Protein AF-A0A0C2D593-F1 (afdb_monomer)

Solvent-accessible surface area (backbone atoms only — not comparable to full-atom values): 11915 Å² total; per-residue (Å²): 135,89,79,83,80,83,81,77,79,79,78,93,73,92,74,93,78,95,79,79,94,70,73,78,70,70,57,68,89,33,54,33,77,57,99,90,43,72,44,82,37,52,49,50,39,86,97,43,64,86,48,63,53,81,62,55,67,62,91,48,49,66,58,33,52,76,46,58,67,76,55,70,86,80,57,82,50,76,91,83,47,81,79,56,84,50,52,81,42,66,73,72,55,81,95,41,45,74,66,49,63,66,61,90,57,85,91,75,83,89,79,84,83,68,57,87,82,48,65,76,73,48,66,43,68,92,73,50,60,49,54,65,51,53,50,40,54,45,34,66,74,47,70,33,67,45,79,45,66,58,84,68,78,80,93,63,96,49,67,70,60,61,56,44,59,72,51,43,52,78,80,54,67,84,82,128

Mean predicted aligned error: 11.1 Å

Organism: NCBI:txid51022

Secondary structure (DSSP, 8-state):
-----PPPPPP-------S--------GGGEEEETTEEEE---EETTEEEEE-PPPPGGGHHHHHHTT-S-STT---TTTSPPP-PPEE----GGGHHHHTT---TT-------GGGS-GGGG-GGG-THHHHHHHHHHHHHS--EE--TT---SS--HHHHHHHHHHHHHS----

InterPro domains:
  IPR012444 Protein of unknown function DUF1647 [PF07801] (30-101)
  IPR012444 Protein of unknown function DUF1647 [PF07801] (104-136)

Radius of gyration: 20.95 Å; Cα contacts (8 Å, |Δi|>4): 127; chains: 1; bounding box: 44×34×69 Å

Foldseek 3Di:
DDDDDFDDDDDDDDDDDDDDPPPPPPVVVQWADDPNDIGGQWDADVVGRVDTDPGDDSVCVVVCVVLVNRDCPLPDDPVPDDQFLAEEDEDDDPVCVVLLVVAPDDPDDDDDDDCVSDPPCCVPVVVVNCVVVVVSNSCSVGVHYRYDYSPDHDPDDCSVVVVVVSVVCVVPPDDD

Nearest PDB structures (foldseek):
  8gg9-assembly1_A  TM=2.260E-01  e=4.076E+00  Homo sapiens
  7tyy-assembly1_A  TM=2.373E-01  e=5.996E+00  Homo sapiens
  8jip-assembly1_A  TM=1.876E-01  e=6.820E+00  Homo sapiens

pLDDT: mean 77.82, std 20.3, range [24.62, 95.81]

Sequence (176 aa):
MQRIHLVRPGQIGMDMDQTSLRVDVLEIECQCTLNGEYYDFCYRLPPEEQVKGRRFDCEHTHDLERLDLLSDKNALNFEQQALPEPPFVTAMSDNHFKEGRTLKMCQLEVRRFSFDSYPTYVRNLGEYRWKPLIIAETLKEFGAAWYMNTSVRWKKDKLNEVHSELTCQKKHPRTE

Structure (mmCIF, N/CA/C/O backbone):
data_AF-A0A0C2D593-F1
#
_entry.id   AF-A0A0C2D593-F1
#
loop_
_atom_site.group_PDB
_atom_site.id
_atom_site.type_symbol
_atom_site.label_atom_id
_atom_site.label_alt_id
_atom_site.label_comp_id
_atom_site.label_asym_id
_atom_site.label_entity_id
_atom_site.label_seq_id
_atom_site.pdbx_PDB_ins_code
_atom_site.Cartn_x
_atom_site.Cartn_y
_atom_site.Cartn_z
_atom_site.occupancy
_atom_site.B_iso_or_equiv
_atom_site.auth_seq_id
_atom_site.auth_comp_id
_atom_site.auth_asym_id
_atom_site.auth_atom_id
_atom_site.pdbx_PDB_model_num
ATOM 1 N N . MET A 1 1 ? -9.597 13.794 -8.573 1.00 27.98 1 MET A N 1
ATOM 2 C CA . MET A 1 1 ? -9.266 12.389 -8.246 1.00 27.98 1 MET A CA 1
ATOM 3 C C . MET A 1 1 ? -8.265 11.929 -9.290 1.00 27.98 1 MET A C 1
ATOM 5 O O . MET A 1 1 ? -8.621 11.924 -10.458 1.00 27.98 1 MET A O 1
ATOM 9 N N . GLN A 1 2 ? -7.011 11.663 -8.921 1.00 24.62 2 GLN A N 1
ATOM 10 C CA . GLN A 1 2 ? -6.022 11.137 -9.869 1.00 24.62 2 GLN A CA 1
ATOM 11 C C . GLN A 1 2 ? -6.266 9.634 -10.038 1.00 24.62 2 GLN A C 1
ATOM 13 O O . GLN A 1 2 ? -6.124 8.875 -9.081 1.00 24.62 2 GLN A O 1
ATOM 18 N N . ARG A 1 3 ? -6.699 9.229 -11.238 1.00 25.09 3 ARG A N 1
ATOM 19 C CA . ARG A 1 3 ? -6.751 7.828 -11.669 1.00 25.09 3 ARG A CA 1
ATOM 20 C C . ARG A 1 3 ? -5.328 7.404 -12.024 1.00 25.09 3 ARG A C 1
ATOM 22 O O . ARG A 1 3 ? -4.713 8.005 -12.899 1.00 25.09 3 ARG A O 1
ATOM 29 N N . ILE A 1 4 ? -4.808 6.389 -11.342 1.00 29.16 4 ILE A N 1
ATOM 30 C CA . ILE A 1 4 ? -3.617 5.675 -11.804 1.00 29.16 4 ILE A CA 1
ATOM 31 C C . ILE A 1 4 ? -4.103 4.757 -12.925 1.00 29.16 4 ILE A C 1
ATOM 33 O O . ILE A 1 4 ? -4.866 3.827 -12.678 1.00 29.16 4 ILE A O 1
ATOM 37 N N . HIS A 1 5 ? -3.728 5.070 -14.162 1.00 27.19 5 HIS A N 1
ATOM 38 C CA . HIS A 1 5 ? -3.967 4.205 -15.309 1.00 27.19 5 HIS A CA 1
ATOM 39 C C . HIS A 1 5 ? -2.820 3.194 -15.386 1.00 27.19 5 HIS A C 1
ATOM 41 O O . HIS A 1 5 ? -1.714 3.544 -15.786 1.00 27.19 5 HIS A O 1
ATOM 47 N N . LEU A 1 6 ? -3.075 1.951 -14.975 1.00 34.53 6 LEU A N 1
ATOM 48 C CA . LEU A 1 6 ? -2.194 0.831 -15.298 1.00 34.53 6 LEU A CA 1
ATOM 49 C C . LEU A 1 6 ? -2.506 0.407 -16.739 1.00 34.53 6 LEU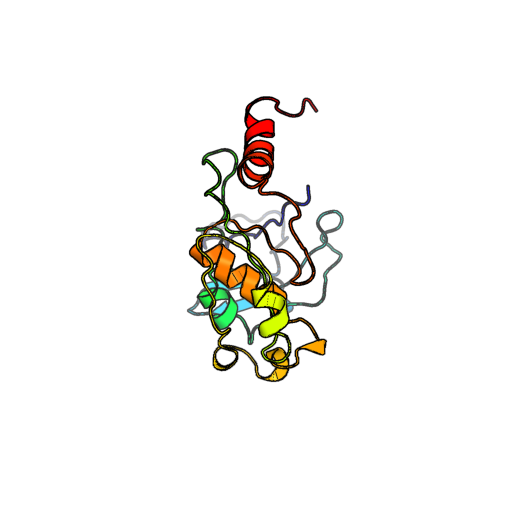 A C 1
ATOM 51 O O . LEU A 1 6 ? -3.637 0.040 -17.061 1.00 34.53 6 LEU A O 1
ATOM 55 N N . VAL A 1 7 ? -1.524 0.547 -17.626 1.00 36.97 7 VAL A N 1
ATOM 56 C CA . VAL A 1 7 ? -1.639 0.189 -19.046 1.00 36.97 7 VAL A CA 1
ATOM 57 C C . VAL A 1 7 ? -1.532 -1.334 -19.183 1.00 36.97 7 VAL A C 1
ATOM 59 O O . VAL A 1 7 ? -0.629 -1.946 -18.618 1.00 36.97 7 VAL A O 1
ATOM 62 N N . ARG A 1 8 ? -2.463 -1.955 -19.920 1.00 38.28 8 ARG A N 1
ATOM 63 C CA . ARG A 1 8 ? -2.452 -3.401 -20.218 1.00 38.28 8 ARG A CA 1
ATOM 64 C C . ARG A 1 8 ? -1.320 -3.774 -21.193 1.00 38.28 8 ARG A C 1
ATOM 66 O O . ARG A 1 8 ? -1.005 -2.963 -22.063 1.00 38.28 8 ARG A O 1
ATOM 73 N N . PRO A 1 9 ? -0.806 -5.019 -21.170 1.00 38.19 9 PRO A N 1
ATOM 74 C CA . PRO A 1 9 ? 0.011 -5.542 -22.261 1.00 38.19 9 PRO A CA 1
ATOM 75 C C . PRO A 1 9 ? -0.848 -5.725 -23.522 1.00 38.19 9 PRO A C 1
ATOM 77 O O . PRO A 1 9 ? -1.903 -6.364 -23.483 1.00 38.19 9 PRO A O 1
ATOM 80 N N . GLY A 1 10 ? -0.401 -5.160 -24.645 1.00 36.94 10 GLY A N 1
ATOM 81 C CA . GLY A 1 10 ? -1.003 -5.392 -25.956 1.00 36.94 10 GLY A CA 1
ATOM 82 C C . GLY A 1 10 ? -0.805 -6.842 -26.402 1.00 36.94 10 GLY A C 1
ATOM 83 O O . GLY A 1 10 ? 0.309 -7.362 -26.385 1.00 36.94 10 GLY A O 1
ATOM 84 N N . GLN A 1 11 ? -1.894 -7.500 -26.802 1.00 33.00 11 GLN A N 1
ATOM 85 C CA . GLN A 1 11 ? -1.847 -8.789 -27.489 1.00 33.00 11 GLN A CA 1
ATOM 86 C C . GLN A 1 11 ? -1.228 -8.599 -28.880 1.00 33.00 11 GLN A C 1
ATOM 88 O O . GLN A 1 11 ? -1.621 -7.704 -29.626 1.00 33.00 11 GLN A O 1
ATOM 93 N N . ILE A 1 12 ? -0.265 -9.452 -29.227 1.00 37.19 12 ILE A N 1
ATOM 94 C CA . ILE A 1 12 ? 0.412 -9.465 -30.526 1.00 37.19 12 ILE A CA 1
ATOM 95 C C . ILE A 1 12 ? -0.588 -9.932 -31.595 1.00 37.19 12 ILE A C 1
ATOM 97 O O . ILE A 1 12 ? -0.808 -11.129 -31.771 1.00 37.19 12 ILE A O 1
ATOM 101 N N . GLY A 1 13 ? -1.200 -8.982 -32.299 1.00 28.94 13 GLY A N 1
ATOM 102 C CA . GLY A 1 13 ? -1.848 -9.197 -33.589 1.00 28.94 13 GLY A CA 1
ATOM 103 C C . GLY A 1 13 ? -0.916 -8.700 -34.689 1.00 28.94 13 GLY A C 1
ATOM 104 O O . GLY A 1 13 ? -0.654 -7.505 -34.778 1.00 28.94 13 GLY A O 1
ATOM 105 N N . MET A 1 14 ? -0.372 -9.615 -35.491 1.00 32.62 14 MET A N 1
ATOM 106 C CA . MET A 1 14 ? 0.333 -9.261 -36.721 1.00 32.62 14 MET A CA 1
ATOM 107 C C . MET A 1 14 ? -0.708 -8.896 -37.778 1.00 32.62 14 MET A C 1
ATOM 109 O O . MET A 1 14 ? -1.376 -9.790 -38.288 1.00 32.62 14 MET A O 1
ATOM 113 N N . ASP A 1 15 ? -0.822 -7.613 -38.115 1.00 29.84 15 ASP A N 1
ATOM 114 C CA . ASP A 1 15 ? -1.447 -7.183 -39.364 1.00 29.84 15 ASP A CA 1
ATOM 115 C C . ASP A 1 15 ? -0.599 -6.074 -40.001 1.00 29.84 15 ASP A C 1
ATOM 117 O O . ASP A 1 15 ? -0.224 -5.093 -39.355 1.00 29.84 15 ASP A O 1
ATOM 121 N N . MET A 1 16 ? -0.215 -6.297 -41.258 1.00 38.72 16 MET A N 1
ATOM 122 C CA . MET A 1 16 ? 0.595 -5.386 -42.065 1.00 38.72 16 MET A CA 1
ATOM 123 C C . MET A 1 16 ? -0.316 -4.344 -42.714 1.00 38.72 16 MET A C 1
ATOM 125 O O . MET A 1 16 ? -1.016 -4.668 -43.667 1.00 38.72 16 MET A O 1
ATOM 129 N N . ASP A 1 17 ? -0.219 -3.084 -42.289 1.00 31.52 17 ASP A N 1
ATOM 130 C CA . ASP A 1 17 ? -0.466 -1.957 -43.191 1.00 31.52 17 ASP A CA 1
ATOM 131 C C . ASP A 1 17 ? 0.451 -0.766 -42.863 1.00 31.52 17 ASP A C 1
ATOM 133 O O . ASP A 1 17 ? 0.647 -0.376 -41.710 1.00 31.52 17 ASP A O 1
ATOM 137 N N . GLN A 1 18 ? 1.085 -0.237 -43.907 1.00 48.03 18 GLN A N 1
ATOM 138 C CA . GLN A 1 18 ? 2.149 0.762 -43.877 1.00 48.03 18 GLN A CA 1
ATOM 139 C C . GLN A 1 18 ? 1.560 2.160 -44.078 1.00 48.03 18 GLN A C 1
ATOM 141 O O . GLN A 1 18 ? 1.537 2.672 -45.193 1.00 48.03 18 GLN A O 1
ATOM 146 N N . THR A 1 19 ? 1.157 2.848 -43.010 1.00 36.56 19 THR A N 1
ATOM 147 C CA . THR A 1 19 ? 1.162 4.324 -42.972 1.00 36.56 19 THR A CA 1
ATOM 148 C C . THR A 1 19 ? 1.159 4.800 -41.514 1.00 36.56 19 THR A C 1
ATOM 150 O O . THR A 1 19 ? 0.321 4.364 -40.741 1.00 36.56 19 THR A O 1
ATOM 153 N N . SER A 1 20 ? 2.077 5.706 -41.142 1.00 35.34 20 SER A N 1
ATOM 154 C CA . SER A 1 20 ? 2.370 6.192 -39.769 1.00 35.34 20 SER A CA 1
ATOM 155 C C . SER A 1 20 ? 3.316 5.319 -38.919 1.00 35.34 20 SER A C 1
ATOM 157 O O . SER A 1 20 ? 2.926 4.699 -37.933 1.00 35.34 20 SER A O 1
ATOM 159 N N . LEU A 1 21 ? 4.615 5.378 -39.233 1.00 38.28 21 LEU A N 1
ATOM 160 C CA . LEU A 1 21 ? 5.720 4.983 -38.347 1.00 38.28 21 LEU A CA 1
ATOM 161 C C . LEU A 1 21 ? 5.774 5.874 -37.083 1.00 38.28 21 LEU A C 1
ATOM 163 O O . LEU A 1 21 ? 6.614 6.761 -36.955 1.00 38.28 21 LEU A O 1
ATOM 167 N N . ARG A 1 22 ? 4.886 5.618 -36.125 1.00 37.22 22 ARG A N 1
ATOM 168 C CA . ARG A 1 22 ? 5.233 5.629 -34.702 1.00 37.22 22 ARG A CA 1
ATOM 169 C C . ARG A 1 22 ? 5.147 4.180 -34.268 1.00 37.22 22 ARG A C 1
ATOM 171 O O . ARG A 1 22 ? 4.150 3.732 -33.724 1.00 37.22 22 ARG A O 1
ATOM 178 N N . VAL A 1 23 ? 6.184 3.427 -34.619 1.00 40.16 23 VAL A N 1
ATOM 179 C CA . VAL A 1 23 ? 6.489 2.214 -33.871 1.00 40.16 23 VAL A CA 1
ATOM 180 C C . VAL A 1 23 ? 6.715 2.723 -32.459 1.00 40.16 23 VAL A C 1
ATOM 182 O O . VAL A 1 23 ? 7.680 3.458 -32.240 1.00 40.16 23 VAL A O 1
ATOM 185 N N . ASP A 1 24 ? 5.777 2.444 -31.556 1.00 49.09 24 ASP A N 1
ATOM 186 C CA . ASP A 1 24 ? 6.003 2.577 -30.128 1.00 49.09 24 ASP A CA 1
ATOM 187 C C . ASP A 1 24 ? 7.275 1.787 -29.851 1.00 49.09 24 ASP A C 1
ATOM 189 O O . ASP A 1 24 ? 7.281 0.554 -29.805 1.00 49.09 24 ASP A O 1
ATOM 193 N N . VAL A 1 25 ? 8.397 2.499 -29.758 1.00 49.66 25 VAL A N 1
ATOM 194 C CA . VAL A 1 25 ? 9.569 1.977 -29.089 1.00 49.66 25 VAL A CA 1
ATOM 195 C C . VAL A 1 25 ? 9.068 1.797 -27.671 1.00 49.66 25 VAL A C 1
ATOM 197 O O . VAL A 1 25 ? 9.047 2.749 -26.898 1.00 49.66 25 VAL A O 1
ATOM 200 N N . LEU A 1 26 ? 8.569 0.593 -27.375 1.00 54.19 26 LEU A N 1
ATOM 201 C CA . LEU A 1 26 ? 8.480 0.064 -26.027 1.00 54.19 26 LEU A CA 1
ATOM 202 C C . LEU A 1 26 ? 9.756 0.532 -25.357 1.00 54.19 26 LEU A C 1
ATOM 204 O O . LEU A 1 26 ? 10.848 0.167 -25.797 1.00 54.19 26 LEU A O 1
ATOM 208 N N . GLU A 1 27 ? 9.625 1.453 -24.411 1.00 73.44 27 GLU A N 1
ATOM 209 C CA . GLU A 1 27 ? 10.773 2.020 -23.737 1.00 73.44 27 GLU A CA 1
ATOM 210 C C . GLU A 1 27 ? 11.393 0.876 -22.954 1.00 73.44 27 GLU A C 1
ATOM 212 O O . GLU A 1 27 ? 10.955 0.554 -21.854 1.00 73.44 27 GLU A O 1
ATOM 217 N N . ILE A 1 28 ? 12.368 0.205 -23.571 1.00 78.12 28 ILE A N 1
ATOM 218 C CA . ILE A 1 28 ? 13.019 -0.995 -23.035 1.00 78.12 28 ILE A CA 1
ATOM 219 C C . ILE A 1 28 ? 13.527 -0.698 -21.624 1.00 78.12 28 ILE A C 1
ATOM 221 O O . ILE A 1 28 ? 13.496 -1.558 -20.751 1.00 78.12 28 ILE A O 1
ATOM 225 N N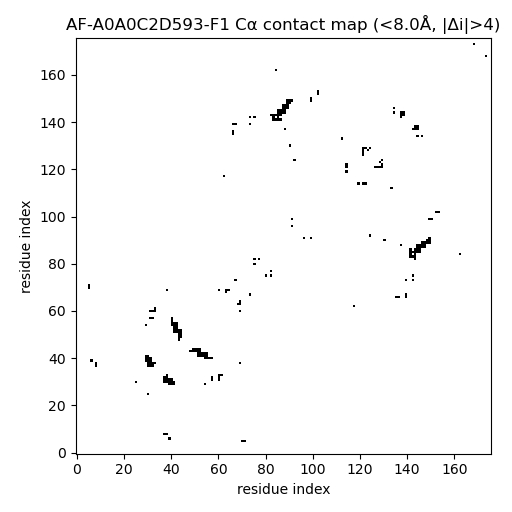 . GLU A 1 29 ? 13.931 0.553 -21.384 1.00 85.69 29 GLU A N 1
ATOM 226 C CA . GLU A 1 29 ? 14.327 1.039 -20.070 1.00 85.69 29 GLU A CA 1
ATOM 227 C C . GLU A 1 29 ? 13.243 0.870 -19.003 1.00 85.69 29 GLU A C 1
ATOM 229 O O . GLU A 1 29 ? 13.600 0.568 -17.875 1.00 85.69 29 GLU A O 1
ATOM 234 N N . CYS A 1 30 ? 11.960 1.018 -19.332 1.00 89.12 30 CYS A N 1
ATOM 235 C CA . CYS A 1 30 ? 10.821 0.949 -18.416 1.00 89.12 30 CYS A CA 1
ATOM 236 C C . CYS A 1 30 ? 10.312 -0.474 -18.166 1.00 89.12 30 CYS A C 1
ATOM 238 O O . CYS A 1 30 ? 9.532 -0.696 -17.239 1.00 89.12 30 CYS A O 1
ATOM 240 N N . GLN A 1 31 ? 10.756 -1.433 -18.975 1.00 91.06 31 GLN A N 1
ATOM 241 C CA . GLN A 1 31 ? 10.208 -2.777 -19.005 1.00 91.06 31 GLN A CA 1
ATOM 242 C C . GLN A 1 31 ? 10.873 -3.687 -17.962 1.00 91.06 31 GLN A C 1
ATOM 244 O O . GLN A 1 31 ? 12.088 -3.878 -17.953 1.00 91.06 31 GLN A O 1
ATOM 249 N N . CYS A 1 32 ? 10.056 -4.314 -17.121 1.00 92.69 32 CYS A N 1
ATOM 250 C CA . CYS A 1 32 ? 10.446 -5.447 -16.285 1.00 92.69 32 CYS A CA 1
ATOM 251 C C . CYS A 1 32 ? 9.759 -6.715 -16.793 1.00 92.69 32 CYS A C 1
ATOM 253 O O . CYS A 1 32 ? 8.633 -6.661 -17.279 1.00 92.69 32 CYS A O 1
ATOM 255 N N . THR A 1 33 ? 10.441 -7.858 -16.710 1.00 92.19 33 THR A N 1
ATOM 256 C CA . THR A 1 33 ? 9.906 -9.143 -17.185 1.00 92.19 33 THR A CA 1
ATOM 257 C C . THR A 1 33 ? 9.774 -10.113 -16.023 1.00 92.19 33 THR A C 1
ATOM 259 O O . THR A 1 33 ? 10.722 -10.274 -15.254 1.00 92.19 33 THR A O 1
ATOM 262 N N . LEU A 1 34 ? 8.634 -10.789 -15.919 1.00 93.50 34 LEU A N 1
ATOM 263 C CA . LEU A 1 34 ? 8.409 -11.870 -14.964 1.00 93.50 34 LEU A CA 1
ATOM 264 C C . LEU A 1 34 ? 7.521 -12.936 -15.613 1.00 93.50 34 LEU A C 1
ATOM 266 O O . LEU A 1 34 ? 6.494 -12.617 -16.196 1.00 93.50 34 LEU A O 1
ATOM 270 N N . ASN A 1 35 ? 7.941 -14.204 -15.552 1.00 92.00 35 ASN A N 1
ATOM 271 C CA . ASN A 1 35 ? 7.215 -15.348 -16.128 1.00 92.00 35 ASN A CA 1
ATOM 272 C C . ASN A 1 35 ? 6.859 -15.201 -17.626 1.00 92.00 35 ASN A C 1
ATOM 274 O O . ASN A 1 35 ? 5.887 -15.780 -18.100 1.00 92.00 35 ASN A O 1
ATOM 278 N N . GLY A 1 36 ? 7.661 -14.443 -18.384 1.00 89.75 36 GLY A N 1
ATOM 279 C CA . GLY A 1 36 ? 7.419 -14.161 -19.805 1.00 89.75 36 GLY A CA 1
ATOM 280 C C . GLY A 1 36 ? 6.414 -13.035 -20.070 1.00 89.75 36 GLY A C 1
ATOM 281 O O . GLY A 1 36 ? 6.197 -12.690 -21.229 1.00 89.75 36 GLY A O 1
ATOM 282 N N . GLU A 1 37 ? 5.839 -12.439 -19.025 1.00 91.06 37 GLU A N 1
ATOM 283 C CA . GLU A 1 37 ? 5.034 -11.224 -19.116 1.00 91.06 37 GLU A CA 1
ATOM 284 C C . GLU A 1 37 ? 5.898 -9.980 -18.909 1.00 91.06 37 GLU A C 1
ATOM 286 O O . GLU A 1 37 ? 6.892 -9.995 -18.177 1.00 91.06 37 GLU A O 1
ATOM 291 N N . TYR A 1 38 ? 5.492 -8.892 -19.558 1.00 91.06 38 TYR A N 1
ATOM 292 C CA . TYR A 1 38 ? 6.172 -7.609 -19.506 1.00 91.06 38 TYR A CA 1
ATOM 293 C C . TYR A 1 38 ? 5.337 -6.587 -18.740 1.00 91.06 38 TYR A C 1
ATOM 295 O O . TYR A 1 38 ? 4.148 -6.424 -19.010 1.00 91.06 38 TYR A O 1
ATOM 303 N N . TYR A 1 39 ? 5.991 -5.858 -17.843 1.00 92.06 39 TYR A N 1
ATOM 304 C CA . TYR A 1 39 ? 5.386 -4.833 -17.002 1.00 92.06 39 TYR A CA 1
ATOM 305 C C . TYR A 1 39 ? 6.105 -3.503 -17.192 1.00 92.06 39 TYR A C 1
ATOM 307 O O . TYR A 1 39 ? 7.333 -3.458 -17.264 1.00 92.06 39 TYR A O 1
ATOM 315 N N . ASP A 1 40 ? 5.337 -2.420 -17.249 1.00 91.38 40 ASP A N 1
ATOM 316 C CA . ASP A 1 40 ? 5.873 -1.064 -17.304 1.00 91.38 40 ASP A CA 1
ATOM 317 C C . ASP A 1 40 ? 6.020 -0.484 -15.894 1.00 91.38 40 ASP A C 1
ATOM 319 O O . ASP A 1 40 ? 5.043 -0.301 -15.167 1.00 91.38 40 ASP A O 1
ATOM 323 N N . PHE A 1 41 ? 7.263 -0.216 -15.502 1.00 93.75 41 PHE A N 1
ATOM 324 C CA . PHE A 1 41 ? 7.646 0.266 -14.175 1.00 93.75 41 PHE A CA 1
ATOM 325 C C . PHE A 1 41 ? 8.015 1.759 -14.156 1.00 93.75 41 PHE A C 1
ATOM 327 O O . PHE A 1 41 ? 8.537 2.267 -13.154 1.00 93.75 41 PHE A O 1
ATOM 334 N N . CYS A 1 42 ? 7.756 2.490 -15.241 1.00 92.00 42 CYS A N 1
ATOM 335 C CA . CYS A 1 42 ? 7.934 3.935 -15.296 1.00 92.00 42 CYS A CA 1
ATOM 336 C C . CYS A 1 42 ? 6.648 4.666 -14.906 1.00 92.00 42 CYS A C 1
ATOM 338 O O . CYS A 1 42 ? 5.636 4.624 -15.603 1.00 92.00 42 CYS A O 1
ATOM 340 N N . TYR A 1 43 ? 6.710 5.431 -13.815 1.00 90.69 43 TYR A N 1
ATOM 341 C CA . TYR A 1 43 ? 5.665 6.406 -13.524 1.00 90.69 43 TYR A CA 1
ATOM 342 C C . TYR A 1 43 ? 5.760 7.578 -14.505 1.00 90.69 43 TYR A C 1
ATOM 344 O O . TYR A 1 43 ? 6.805 8.227 -14.600 1.00 90.69 43 TYR A O 1
ATOM 352 N N . ARG A 1 44 ? 4.653 7.873 -15.185 1.00 91.00 44 ARG A N 1
ATOM 353 C CA . ARG A 1 44 ? 4.481 9.027 -16.073 1.00 91.00 44 ARG A CA 1
ATOM 354 C C . ARG A 1 44 ? 3.495 9.999 -15.432 1.00 91.00 44 ARG A C 1
ATOM 356 O O . ARG A 1 44 ? 2.459 9.580 -14.916 1.00 91.00 44 ARG A O 1
ATOM 363 N N . LEU A 1 45 ? 3.829 11.289 -15.410 1.00 89.12 45 LEU A N 1
ATOM 364 C CA . LEU A 1 45 ? 2.971 12.315 -14.816 1.00 89.12 45 LEU A CA 1
ATOM 365 C C . LEU A 1 45 ? 1.675 12.440 -15.646 1.00 89.12 45 LEU A C 1
ATOM 367 O O . LEU A 1 45 ? 1.770 12.778 -16.820 1.00 89.12 45 LEU A O 1
ATOM 371 N N . PRO A 1 46 ? 0.463 12.220 -15.093 1.00 90.19 46 PRO A N 1
ATOM 372 C CA . PRO A 1 46 ? -0.743 12.147 -15.926 1.00 90.19 46 PRO A CA 1
ATOM 373 C C . PRO A 1 46 ? -1.064 13.424 -16.727 1.00 90.19 46 PRO A C 1
ATOM 375 O O . PRO A 1 46 ? -1.488 13.304 -17.871 1.00 90.19 46 PRO A O 1
ATOM 378 N N . PRO A 1 47 ? -0.856 14.646 -16.189 1.00 92.50 47 PRO A N 1
ATOM 379 C CA . PRO A 1 47 ? -0.976 15.865 -16.995 1.00 92.50 47 PRO A CA 1
ATOM 380 C C . PRO A 1 47 ? 0.054 16.000 -18.129 1.00 92.50 47 PRO A C 1
ATOM 382 O O . PRO A 1 47 ? -0.211 16.702 -19.100 1.00 92.50 47 PRO A O 1
ATOM 385 N N . GLU A 1 48 ? 1.228 15.375 -18.000 1.00 92.56 48 GLU A N 1
ATOM 386 C CA . GLU A 1 48 ? 2.371 15.535 -18.904 1.00 92.56 48 GLU A CA 1
ATOM 387 C C . GLU A 1 48 ? 3.149 14.212 -19.012 1.00 92.56 48 GLU A C 1
ATOM 389 O O . GLU A 1 48 ? 4.153 14.011 -18.331 1.00 92.56 48 GLU A O 1
ATOM 394 N N . GLU A 1 49 ? 2.707 13.296 -19.881 1.00 88.31 49 GLU A N 1
ATOM 395 C CA . GLU A 1 49 ? 3.261 11.927 -19.953 1.00 88.31 49 GLU A CA 1
ATOM 396 C C . GLU A 1 49 ? 4.759 11.860 -20.296 1.00 88.31 49 GLU A C 1
ATOM 398 O O . GLU A 1 49 ? 5.423 10.866 -20.002 1.00 88.31 49 GLU A O 1
ATOM 403 N N . GLN A 1 50 ? 5.297 12.937 -20.876 1.00 87.94 50 GLN A N 1
ATOM 404 C CA . GLN A 1 50 ? 6.722 13.094 -21.179 1.00 87.94 50 GLN A CA 1
ATOM 405 C C . GLN A 1 50 ? 7.573 13.168 -19.899 1.00 87.94 50 GLN A C 1
ATOM 407 O O . GLN A 1 50 ? 8.766 12.858 -19.914 1.00 87.94 50 GLN A O 1
ATOM 412 N N . VAL A 1 51 ? 6.976 13.617 -18.787 1.00 90.94 51 VAL A N 1
ATOM 413 C CA . VAL A 1 51 ? 7.642 13.743 -17.492 1.00 90.94 51 VAL A CA 1
ATOM 414 C C . VAL A 1 51 ? 7.599 12.394 -16.790 1.00 90.94 51 VAL A C 1
ATOM 416 O O . VAL A 1 51 ? 6.581 11.978 -16.228 1.00 90.94 51 VAL A O 1
ATOM 419 N N . LYS A 1 52 ? 8.747 11.719 -16.805 1.00 89.88 52 LYS A N 1
ATOM 420 C CA . LYS A 1 52 ? 8.939 10.429 -16.149 1.00 89.88 52 LYS A CA 1
ATOM 421 C C . LYS A 1 52 ? 9.546 10.593 -14.764 1.00 89.88 52 LYS A C 1
ATOM 423 O O . LYS A 1 52 ? 10.481 11.367 -14.553 1.00 89.88 52 LYS A O 1
ATOM 428 N N . GLY A 1 53 ? 9.024 9.823 -13.818 1.00 88.75 53 GLY A N 1
ATOM 429 C CA . GLY A 1 53 ? 9.649 9.628 -12.520 1.00 88.75 53 GLY A CA 1
ATOM 430 C C . GLY A 1 53 ? 10.844 8.679 -12.598 1.00 88.75 53 GLY A C 1
ATOM 431 O O . GLY A 1 53 ? 11.156 8.095 -13.636 1.00 88.75 53 GLY A O 1
ATOM 432 N N . ARG A 1 54 ? 11.497 8.471 -11.452 1.00 90.62 54 ARG A N 1
ATOM 433 C CA . ARG A 1 54 ? 12.463 7.381 -11.317 1.00 90.62 54 ARG A CA 1
ATOM 434 C C . ARG A 1 54 ? 11.744 6.053 -11.561 1.00 90.62 54 ARG A C 1
ATOM 436 O O . ARG A 1 54 ? 10.737 5.777 -10.912 1.00 90.62 54 ARG A O 1
ATOM 443 N N . ARG A 1 55 ? 12.296 5.236 -12.455 1.00 92.00 55 ARG A N 1
ATOM 444 C CA . ARG A 1 55 ? 11.814 3.879 -12.713 1.00 92.00 55 ARG A CA 1
ATOM 445 C C . ARG A 1 55 ? 11.836 3.030 -11.441 1.00 92.00 55 ARG A C 1
ATOM 447 O O . ARG A 1 55 ? 12.802 3.094 -10.673 1.00 92.00 55 ARG A O 1
ATOM 454 N N . PHE A 1 56 ? 10.792 2.233 -11.239 1.00 92.94 56 PHE A N 1
ATOM 455 C CA . PHE A 1 56 ? 10.749 1.246 -10.167 1.00 92.94 56 PHE A CA 1
ATOM 456 C C . PHE A 1 56 ? 11.718 0.088 -10.447 1.00 92.94 56 PHE A C 1
ATOM 458 O O . PHE A 1 56 ? 11.922 -0.302 -11.595 1.00 92.94 56 PHE A O 1
ATOM 465 N N . ASP A 1 57 ? 12.349 -0.446 -9.405 1.00 93.38 57 ASP A N 1
ATOM 466 C CA . ASP A 1 57 ? 13.365 -1.484 -9.568 1.00 93.38 57 ASP A CA 1
ATOM 467 C C . ASP A 1 57 ? 12.738 -2.833 -9.965 1.00 93.38 57 ASP A C 1
ATOM 469 O O . ASP A 1 57 ? 11.793 -3.294 -9.320 1.00 93.38 57 ASP A O 1
ATOM 473 N N . CYS A 1 58 ? 13.275 -3.485 -11.005 1.00 93.81 58 CYS A N 1
ATOM 474 C CA . CYS A 1 58 ? 12.777 -4.794 -11.442 1.00 93.81 58 CYS A CA 1
ATOM 475 C C . CYS A 1 58 ? 13.064 -5.896 -10.415 1.00 93.81 58 CYS A C 1
ATOM 477 O O . CYS A 1 58 ? 12.378 -6.920 -10.434 1.00 93.81 58 CYS A O 1
ATOM 479 N N . GLU A 1 59 ? 14.032 -5.712 -9.511 1.00 94.06 59 GLU A N 1
ATOM 480 C CA . GLU A 1 59 ? 14.335 -6.700 -8.464 1.00 94.06 59 GLU A CA 1
ATOM 481 C C . GLU A 1 59 ? 13.130 -6.980 -7.549 1.00 94.06 59 GLU A C 1
ATOM 483 O O . GLU A 1 59 ? 13.024 -8.056 -6.965 1.00 94.06 59 GLU A O 1
ATOM 488 N N . HIS A 1 60 ? 12.175 -6.049 -7.474 1.00 93.75 60 HIS A N 1
ATOM 489 C CA . HIS A 1 60 ? 10.975 -6.165 -6.644 1.00 93.75 60 HIS A CA 1
ATOM 490 C C . HIS A 1 60 ? 9.747 -6.706 -7.393 1.00 93.75 60 HIS A C 1
ATOM 492 O O . HIS A 1 60 ? 8.650 -6.721 -6.837 1.00 93.75 60 HIS A O 1
ATOM 498 N N . THR A 1 61 ? 9.894 -7.183 -8.635 1.00 93.19 61 THR A N 1
ATOM 499 C CA . THR A 1 61 ? 8.751 -7.670 -9.437 1.00 93.19 61 THR A CA 1
ATOM 500 C C . THR A 1 61 ? 8.038 -8.850 -8.762 1.00 93.19 61 THR A C 1
ATOM 502 O O . THR A 1 61 ? 6.813 -8.861 -8.692 1.00 93.19 61 THR A O 1
ATOM 505 N N . HIS A 1 62 ? 8.777 -9.792 -8.165 1.00 93.31 62 HIS A N 1
ATOM 506 C CA . HIS A 1 62 ? 8.179 -10.901 -7.406 1.00 93.31 62 HIS A CA 1
ATOM 507 C C . HIS A 1 62 ? 7.426 -10.442 -6.146 1.00 93.31 62 HIS A C 1
ATOM 509 O O . HIS A 1 62 ? 6.402 -11.025 -5.792 1.00 93.31 62 HIS A O 1
ATOM 515 N N . ASP A 1 63 ? 7.902 -9.392 -5.467 1.00 93.19 63 ASP A N 1
ATOM 516 C CA . ASP A 1 63 ? 7.191 -8.820 -4.318 1.00 93.19 63 ASP A CA 1
ATOM 517 C C . ASP A 1 63 ? 5.864 -8.194 -4.751 1.00 93.19 63 ASP A C 1
ATOM 519 O O . ASP A 1 63 ? 4.844 -8.383 -4.086 1.00 93.19 63 ASP A O 1
ATOM 523 N N . LEU A 1 64 ? 5.861 -7.495 -5.890 1.00 93.62 64 LEU A N 1
ATOM 524 C CA . LEU A 1 64 ? 4.651 -6.920 -6.472 1.00 93.62 64 LEU A CA 1
ATOM 525 C C . LEU A 1 64 ? 3.664 -8.002 -6.929 1.00 93.62 64 LEU A C 1
ATOM 527 O O . LEU A 1 64 ? 2.473 -7.860 -6.671 1.00 93.62 64 LEU A O 1
ATOM 531 N N . GLU A 1 65 ? 4.132 -9.095 -7.542 1.00 93.12 65 GLU A N 1
ATOM 532 C CA . GLU A 1 65 ? 3.287 -10.248 -7.901 1.00 93.12 65 GLU A CA 1
ATOM 533 C C . GLU A 1 65 ? 2.648 -10.858 -6.650 1.00 93.12 65 GLU A C 1
ATOM 535 O O . GLU A 1 65 ? 1.433 -11.039 -6.573 1.00 93.12 65 GLU A O 1
ATOM 540 N N . ARG A 1 66 ? 3.459 -11.114 -5.616 1.00 92.94 66 ARG A N 1
ATOM 541 C CA . ARG A 1 66 ? 2.991 -11.674 -4.345 1.00 92.94 66 ARG A CA 1
ATOM 542 C C . ARG A 1 66 ? 1.978 -10.767 -3.655 1.00 92.94 66 ARG A C 1
ATOM 544 O O . ARG A 1 66 ? 1.084 -11.284 -2.986 1.00 92.94 66 ARG A O 1
ATOM 551 N N . LEU A 1 67 ? 2.103 -9.451 -3.785 1.00 92.94 67 LEU A N 1
ATOM 552 C CA . LEU A 1 67 ? 1.149 -8.474 -3.251 1.00 92.94 67 LEU A CA 1
ATOM 553 C C . LEU A 1 67 ? -0.045 -8.215 -4.181 1.00 92.94 67 LEU A C 1
ATOM 555 O O . LEU A 1 67 ? -0.927 -7.451 -3.806 1.00 92.94 67 LEU A O 1
ATOM 559 N N . ASP A 1 68 ? -0.089 -8.868 -5.344 1.00 92.12 68 ASP A N 1
ATOM 560 C CA . ASP A 1 68 ? -1.083 -8.665 -6.399 1.00 92.12 68 ASP A CA 1
ATOM 561 C C . ASP A 1 68 ? -1.184 -7.204 -6.879 1.00 92.12 68 ASP A C 1
ATOM 563 O O . ASP A 1 68 ? -2.252 -6.645 -7.102 1.00 92.12 68 ASP A O 1
ATOM 567 N N . LEU A 1 69 ? -0.022 -6.565 -7.033 1.00 91.88 69 LEU A N 1
ATOM 568 C CA . LEU A 1 69 ? 0.122 -5.182 -7.498 1.00 91.88 69 LEU A CA 1
ATOM 569 C C . LEU A 1 69 ? 0.528 -5.082 -8.975 1.00 91.88 69 LEU A C 1
ATOM 571 O O . LEU A 1 69 ? 0.677 -3.980 -9.496 1.00 91.88 69 LEU A O 1
ATOM 575 N N . LEU A 1 70 ? 0.728 -6.219 -9.647 1.00 91.12 70 LEU A N 1
ATOM 576 C CA . LEU A 1 70 ? 1.075 -6.275 -11.072 1.00 91.12 70 LEU A CA 1
ATOM 577 C C . LEU A 1 70 ? -0.148 -6.302 -11.998 1.00 91.12 70 LEU A C 1
ATOM 579 O O . LEU A 1 70 ? 0.009 -6.185 -13.211 1.00 91.12 70 LEU A O 1
ATOM 583 N N . SER A 1 71 ? -1.358 -6.471 -11.455 1.00 84.81 71 SER A N 1
ATOM 584 C CA . SER A 1 71 ? -2.586 -6.542 -12.246 1.00 84.81 71 SER A CA 1
ATOM 585 C C . SER A 1 71 ? -3.720 -5.730 -11.628 1.00 84.81 71 SER A C 1
ATOM 587 O O . SER A 1 71 ? -3.744 -5.467 -10.430 1.00 84.81 71 SER A O 1
ATOM 589 N N . ASP A 1 72 ? -4.690 -5.356 -12.457 1.00 82.25 72 ASP A N 1
ATOM 590 C CA . ASP A 1 72 ? -5.929 -4.694 -12.051 1.00 82.25 72 ASP A CA 1
ATOM 591 C C . ASP A 1 72 ? -7.048 -5.692 -11.703 1.00 82.25 72 ASP A C 1
ATOM 593 O O . ASP A 1 72 ? -8.175 -5.279 -11.439 1.00 82.25 72 ASP A O 1
ATOM 597 N N . LYS A 1 73 ? -6.762 -7.002 -11.667 1.00 80.75 73 LYS A N 1
ATOM 598 C CA . LYS A 1 73 ? -7.776 -8.052 -11.452 1.00 80.75 73 LYS A CA 1
ATOM 599 C C . LYS A 1 73 ? -8.538 -7.879 -10.140 1.00 80.75 73 LYS A C 1
ATOM 601 O O . LYS A 1 73 ? -9.742 -8.117 -10.109 1.00 80.75 73 LYS A O 1
ATOM 606 N N . ASN A 1 74 ? -7.845 -7.440 -9.091 1.00 74.38 74 ASN A N 1
ATOM 607 C CA . ASN A 1 74 ? -8.427 -7.172 -7.776 1.00 74.38 74 ASN A CA 1
ATOM 608 C C . ASN A 1 74 ? -8.678 -5.676 -7.523 1.00 74.38 74 ASN A C 1
ATOM 610 O O . ASN A 1 74 ? -8.982 -5.277 -6.398 1.00 74.38 74 ASN A O 1
ATOM 614 N N . ALA A 1 75 ? -8.577 -4.829 -8.553 1.00 79.44 75 ALA A N 1
ATOM 615 C CA . ALA A 1 75 ? -8.938 -3.427 -8.423 1.00 79.44 75 ALA A CA 1
ATOM 616 C C . ALA A 1 75 ? -10.449 -3.295 -8.176 1.00 79.44 75 ALA A C 1
ATOM 618 O O . ALA A 1 75 ? -11.277 -3.826 -8.919 1.00 79.44 75 ALA A O 1
ATOM 619 N N . LEU A 1 76 ? -10.821 -2.552 -7.133 1.00 77.25 76 LEU A N 1
ATOM 620 C CA . LEU A 1 76 ? -12.225 -2.300 -6.830 1.00 77.25 76 LEU A CA 1
ATOM 621 C C . LEU A 1 76 ? -12.842 -1.373 -7.881 1.00 77.25 76 LEU A C 1
ATOM 623 O O . LEU A 1 76 ? -12.438 -0.218 -8.032 1.00 77.25 76 LEU A O 1
ATOM 627 N N . ASN A 1 77 ? -13.880 -1.862 -8.559 1.00 74.44 77 ASN A N 1
ATOM 628 C CA . ASN A 1 77 ? -14.717 -1.033 -9.412 1.00 74.44 77 ASN A CA 1
ATOM 629 C C . ASN A 1 77 ? -15.893 -0.454 -8.611 1.00 74.44 77 ASN A C 1
ATOM 631 O O . ASN A 1 77 ? -16.910 -1.115 -8.386 1.00 74.44 77 ASN A O 1
ATOM 635 N N . PHE A 1 78 ? -15.756 0.814 -8.219 1.00 70.94 78 PHE A N 1
ATOM 636 C CA . PHE A 1 78 ? -16.755 1.549 -7.436 1.00 70.94 78 PHE A CA 1
ATOM 637 C C . PHE A 1 78 ? -18.095 1.767 -8.157 1.00 70.94 78 PHE A C 1
ATOM 639 O O . PHE A 1 78 ? -19.085 2.084 -7.498 1.00 70.94 78 PHE A O 1
ATOM 646 N N . GLU A 1 79 ? -18.146 1.606 -9.481 1.00 71.81 79 GLU A N 1
ATOM 647 C CA . GLU A 1 79 ? -19.384 1.728 -10.261 1.00 71.81 79 GLU A CA 1
ATOM 648 C C . GLU A 1 79 ? -20.199 0.428 -10.248 1.00 71.81 79 GLU A C 1
ATOM 650 O O . GLU A 1 79 ? -21.420 0.454 -10.387 1.00 71.81 79 GLU A O 1
ATOM 655 N N . GLN A 1 80 ? -19.535 -0.715 -10.060 1.00 66.81 80 GLN A N 1
ATOM 656 C CA . GLN A 1 80 ? -20.132 -2.040 -10.250 1.00 66.81 80 GLN A CA 1
ATOM 657 C C . GLN A 1 80 ? -20.341 -2.803 -8.939 1.00 66.81 80 GLN A C 1
ATOM 659 O O . GLN A 1 80 ? -21.165 -3.716 -8.892 1.00 66.81 80 GLN A O 1
ATOM 664 N N . GLN A 1 81 ? -19.612 -2.457 -7.873 1.00 68.62 81 GLN A N 1
ATOM 665 C CA . GLN A 1 81 ? -19.626 -3.212 -6.620 1.00 68.62 81 GLN A CA 1
ATOM 666 C C . GLN A 1 81 ? -19.719 -2.302 -5.392 1.00 68.62 81 GLN A C 1
ATOM 668 O O . GLN A 1 81 ? -19.270 -1.155 -5.373 1.00 68.62 81 GLN A O 1
ATOM 673 N N . ALA A 1 82 ? -20.339 -2.818 -4.328 1.00 74.50 82 ALA A N 1
ATOM 674 C CA . ALA A 1 82 ? -20.265 -2.174 -3.026 1.00 74.50 82 ALA A CA 1
ATOM 675 C C . ALA A 1 82 ? -18.859 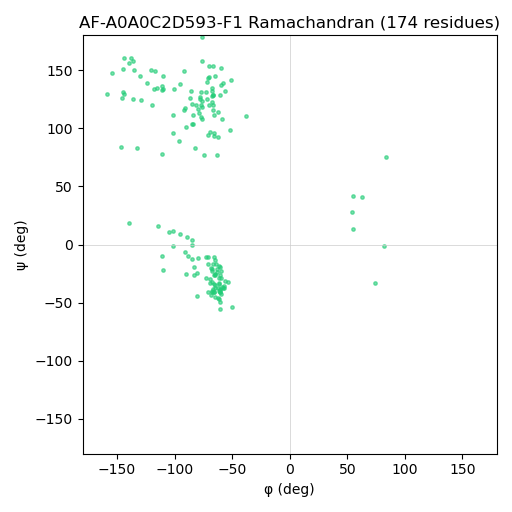-2.344 -2.443 1.00 74.50 82 ALA A C 1
ATOM 677 O O . ALA A 1 82 ? -18.271 -3.414 -2.555 1.00 74.50 82 ALA A O 1
ATOM 678 N N . LEU A 1 83 ? -18.344 -1.288 -1.809 1.00 77.19 83 LEU A N 1
ATOM 679 C CA . LEU A 1 83 ? -17.101 -1.367 -1.052 1.00 77.19 83 LEU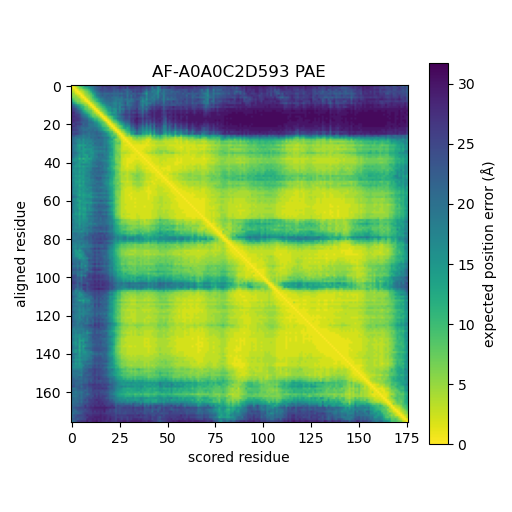 A CA 1
ATOM 680 C C . LEU A 1 83 ? -17.215 -2.462 0.019 1.00 77.19 83 LEU A C 1
ATOM 682 O O . LEU A 1 83 ? -18.217 -2.451 0.745 1.00 77.19 83 LEU A O 1
ATOM 686 N N . PRO A 1 84 ? -16.224 -3.368 0.144 1.00 85.75 84 PRO A N 1
ATOM 687 C CA . PRO A 1 84 ? -16.154 -4.246 1.302 1.00 85.75 84 PRO A CA 1
ATOM 688 C C . PRO A 1 84 ? -16.039 -3.394 2.566 1.00 85.75 84 PRO A C 1
ATOM 690 O O . PRO A 1 84 ? -15.544 -2.267 2.512 1.00 85.75 84 PRO A O 1
ATOM 693 N N . GLU A 1 85 ? -16.515 -3.911 3.696 1.00 84.81 85 GLU A N 1
ATOM 694 C CA . GLU A 1 85 ? -16.411 -3.212 4.976 1.00 84.81 85 GLU A CA 1
ATOM 695 C C . GLU A 1 85 ? -14.928 -3.100 5.379 1.00 84.81 85 GLU A C 1
ATOM 697 O O . GLU A 1 85 ? -14.293 -4.121 5.646 1.00 84.81 85 GLU A O 1
ATOM 702 N N . PRO A 1 86 ? -14.337 -1.890 5.384 1.00 88.88 86 PRO A N 1
ATOM 703 C CA . PRO A 1 86 ? -12.901 -1.743 5.592 1.00 88.88 86 PRO A CA 1
ATOM 704 C C . PRO A 1 86 ? -12.529 -1.893 7.076 1.00 88.88 86 PRO A C 1
ATOM 706 O O . PRO A 1 86 ? -13.040 -1.124 7.897 1.00 88.88 86 PRO A O 1
ATOM 709 N N . PRO A 1 87 ? -11.583 -2.774 7.452 1.00 89.75 87 PRO A N 1
ATOM 710 C CA . PRO A 1 87 ? -11.041 -2.781 8.801 1.00 89.75 87 PRO A CA 1
ATOM 711 C C . PRO A 1 87 ? -10.233 -1.512 9.083 1.00 89.75 87 PRO A C 1
ATOM 713 O O . PRO A 1 87 ? -9.624 -0.898 8.198 1.00 89.75 87 PRO A O 1
ATOM 716 N N . PHE A 1 88 ? -10.172 -1.152 10.361 1.00 88.94 88 PHE A N 1
ATOM 717 C CA . PHE A 1 88 ? -9.221 -0.166 10.852 1.00 88.94 88 PHE A CA 1
ATOM 718 C C . PHE A 1 88 ? -7.864 -0.819 11.073 1.00 88.94 88 PHE A C 1
ATOM 720 O O . PHE A 1 88 ? -7.726 -1.721 11.897 1.00 88.94 88 PHE A O 1
ATOM 727 N N . VAL A 1 89 ? -6.850 -0.323 10.371 1.00 92.75 89 VAL A N 1
ATOM 728 C CA . VAL A 1 89 ? -5.494 -0.862 10.441 1.00 92.75 89 VAL A CA 1
ATOM 729 C C . VAL A 1 89 ? -4.549 0.162 11.027 1.00 92.75 89 VAL A C 1
ATOM 731 O O . VAL A 1 89 ? -4.548 1.341 10.676 1.00 92.75 89 VAL A O 1
ATOM 734 N N . THR A 1 90 ? -3.719 -0.309 11.945 1.00 91.69 90 THR A N 1
ATOM 735 C CA . THR A 1 90 ? -2.655 0.471 12.554 1.00 91.69 90 THR A CA 1
ATOM 736 C C . THR A 1 90 ? -1.453 -0.426 12.794 1.00 91.69 90 THR A C 1
ATOM 738 O O . THR A 1 90 ? -1.580 -1.648 12.830 1.00 91.69 90 THR A O 1
ATOM 741 N N . ALA A 1 91 ? -0.277 0.166 12.958 1.00 92.69 91 ALA A N 1
ATOM 742 C CA . ALA A 1 91 ? 0.962 -0.586 13.068 1.00 92.69 91 ALA A CA 1
ATOM 743 C C . ALA A 1 91 ? 1.942 0.090 14.024 1.00 92.69 91 ALA A C 1
ATOM 745 O O . ALA A 1 91 ? 2.258 1.275 13.889 1.00 92.69 91 ALA A O 1
ATOM 746 N N . MET A 1 92 ? 2.406 -0.681 15.005 1.00 90.69 92 MET A N 1
ATOM 747 C CA . MET A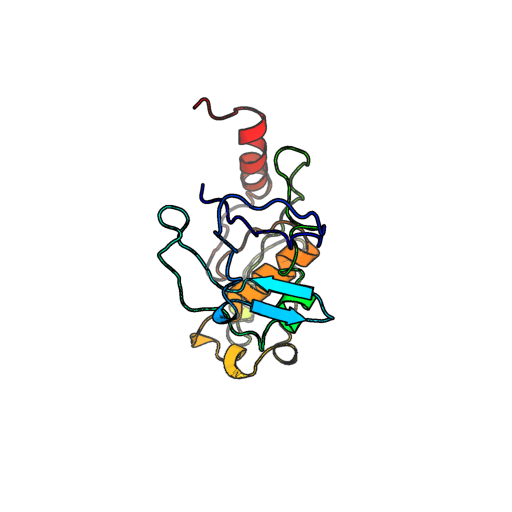 1 92 ? 3.310 -0.262 16.075 1.00 90.69 92 MET A CA 1
ATOM 748 C C . MET A 1 92 ? 4.587 -1.093 16.030 1.00 90.69 92 MET A C 1
ATOM 750 O O . MET A 1 92 ? 4.557 -2.260 15.650 1.00 90.69 92 MET A O 1
ATOM 754 N N . SER A 1 93 ? 5.698 -0.503 16.455 1.00 90.56 93 SER A N 1
ATOM 755 C CA . SER A 1 93 ? 6.919 -1.250 16.744 1.00 90.56 93 SER A CA 1
ATOM 756 C C . SER A 1 93 ? 6.804 -1.988 18.079 1.00 90.56 93 SER A C 1
ATOM 758 O O . SER A 1 93 ? 6.039 -1.589 18.961 1.00 90.56 93 SER A O 1
ATOM 760 N N . ASP A 1 94 ? 7.608 -3.037 18.258 1.00 90.00 94 ASP A N 1
ATOM 761 C CA . ASP A 1 94 ? 7.591 -3.869 19.470 1.00 90.00 94 ASP A CA 1
ATOM 762 C C . ASP A 1 94 ? 7.832 -3.058 20.754 1.00 90.00 94 ASP A C 1
ATOM 764 O O . ASP A 1 94 ? 7.189 -3.293 21.779 1.00 90.00 94 ASP A O 1
ATOM 768 N N . ASN A 1 95 ? 8.706 -2.047 20.698 1.00 88.81 95 ASN A N 1
ATOM 769 C CA . ASN A 1 95 ? 8.979 -1.161 21.833 1.00 88.81 95 ASN A CA 1
ATOM 770 C C . ASN A 1 95 ? 7.821 -0.201 22.173 1.00 88.81 95 ASN A C 1
ATOM 772 O O . ASN A 1 95 ? 7.863 0.407 23.236 1.00 88.81 95 ASN A O 1
ATOM 776 N N . HIS A 1 96 ? 6.799 -0.103 21.316 1.00 87.06 96 HIS A N 1
ATOM 777 C CA . HIS A 1 96 ? 5.570 0.668 21.537 1.00 87.06 96 HIS A CA 1
ATOM 778 C C . HIS A 1 96 ? 4.313 -0.218 21.633 1.00 87.06 96 HIS A C 1
ATOM 780 O O . HIS A 1 96 ? 3.175 0.256 21.530 1.00 87.06 96 HIS A O 1
ATOM 786 N N . PHE A 1 97 ? 4.495 -1.528 21.830 1.00 86.69 97 PHE A N 1
ATOM 787 C CA . PHE A 1 97 ? 3.399 -2.495 21.886 1.00 86.69 97 PHE A CA 1
ATOM 788 C C . PHE A 1 97 ? 2.406 -2.203 23.022 1.00 86.69 97 PHE A C 1
ATOM 790 O O . PHE A 1 97 ? 1.192 -2.333 22.855 1.00 86.69 97 PHE A O 1
ATOM 797 N N . LYS A 1 98 ? 2.900 -1.776 24.193 1.00 84.69 98 LYS A N 1
ATOM 798 C CA . LYS A 1 98 ? 2.043 -1.468 25.352 1.00 84.69 98 LYS A CA 1
ATOM 799 C C . LYS A 1 98 ? 1.158 -0.252 25.083 1.00 84.69 98 LYS A C 1
ATOM 801 O O . LYS A 1 98 ? -0.013 -0.249 25.458 1.00 84.69 98 LYS A O 1
ATOM 806 N N . GLU A 1 99 ? 1.696 0.750 24.403 1.00 83.12 99 GLU A N 1
ATOM 807 C CA . GLU A 1 99 ? 1.011 1.978 24.029 1.00 83.12 99 GLU A CA 1
ATOM 808 C C . GLU A 1 99 ? -0.082 1.697 23.004 1.00 83.12 99 GLU A C 1
ATOM 810 O O . GLU A 1 99 ? -1.191 2.220 23.136 1.00 83.12 99 GLU A O 1
ATOM 815 N N . GLY A 1 100 ? 0.179 0.830 22.025 1.00 79.94 100 GLY A N 1
ATOM 816 C CA . GLY A 1 100 ? -0.836 0.430 21.056 1.00 79.94 100 GLY A CA 1
ATOM 817 C C . GLY A 1 100 ? -1.943 -0.440 21.656 1.00 79.94 100 GLY A C 1
ATOM 818 O O . GLY A 1 100 ? -3.102 -0.294 21.276 1.00 79.94 100 GLY A O 1
ATOM 819 N N . ARG A 1 101 ? -1.653 -1.239 22.692 1.00 77.19 101 ARG A N 1
ATOM 820 C CA . ARG A 1 101 ? -2.684 -1.983 23.446 1.00 77.19 101 ARG A CA 1
ATOM 821 C C . ARG A 1 101 ? -3.664 -1.100 24.225 1.00 77.19 101 ARG A C 1
ATOM 823 O O . ARG A 1 101 ? -4.676 -1.604 24.706 1.00 77.19 101 ARG A O 1
ATOM 830 N N . THR A 1 102 ? -3.402 0.202 24.351 1.00 74.88 102 THR A N 1
ATOM 831 C CA . THR A 1 102 ? -4.376 1.143 24.937 1.00 74.88 102 THR A CA 1
ATOM 832 C C . THR A 1 102 ? -5.565 1.427 24.017 1.00 74.88 102 THR A C 1
ATOM 834 O O . THR A 1 102 ? -6.551 2.016 24.465 1.00 74.88 102 THR A O 1
ATOM 837 N N . LEU A 1 103 ? -5.504 0.996 22.751 1.00 72.44 103 LEU A N 1
ATOM 838 C CA . LEU A 1 103 ? -6.638 1.009 21.834 1.00 72.44 103 LEU A CA 1
ATOM 839 C C . LEU A 1 103 ? -7.702 0.028 22.347 1.00 72.44 103 LEU A C 1
ATOM 841 O O . LEU A 1 103 ? -7.627 -1.179 22.134 1.00 72.44 103 LEU A O 1
ATOM 845 N N . LYS A 1 104 ? -8.690 0.557 23.075 1.00 66.50 104 LYS A N 1
ATOM 846 C CA . LYS A 1 104 ? -9.847 -0.196 23.569 1.00 66.50 104 LYS A CA 1
ATOM 847 C C . LYS A 1 104 ? -10.816 -0.474 22.416 1.00 66.50 104 LYS A C 1
ATOM 849 O O . LYS A 1 104 ? -11.822 0.215 22.290 1.00 66.50 104 LYS A O 1
ATOM 854 N N . MET A 1 105 ? -10.484 -1.449 21.577 1.00 67.06 105 MET A N 1
ATOM 855 C CA . MET A 1 105 ? -11.330 -1.905 20.472 1.00 67.06 105 MET A CA 1
ATOM 856 C C . MET A 1 105 ? -11.856 -3.311 20.753 1.00 67.06 105 MET A C 1
ATOM 858 O O . MET A 1 105 ? -11.115 -4.186 21.206 1.00 67.06 105 MET A O 1
ATOM 862 N N . CYS A 1 106 ? -13.140 -3.531 20.482 1.00 66.12 106 CYS A N 1
ATOM 863 C CA . CYS A 1 106 ? -13.691 -4.877 20.369 1.00 66.12 106 CYS A CA 1
ATOM 864 C C . CYS A 1 106 ? -13.151 -5.516 19.076 1.00 66.12 106 CYS A C 1
ATOM 866 O O . CYS A 1 106 ? -12.996 -4.815 18.084 1.00 66.12 106 CYS A O 1
ATOM 868 N N . GLN A 1 107 ? -12.868 -6.824 19.084 1.00 73.44 107 GLN A N 1
ATOM 869 C CA . GLN A 1 107 ? -12.367 -7.565 17.908 1.00 73.44 107 GLN A CA 1
ATOM 870 C C . GLN A 1 107 ? -10.989 -7.093 17.390 1.0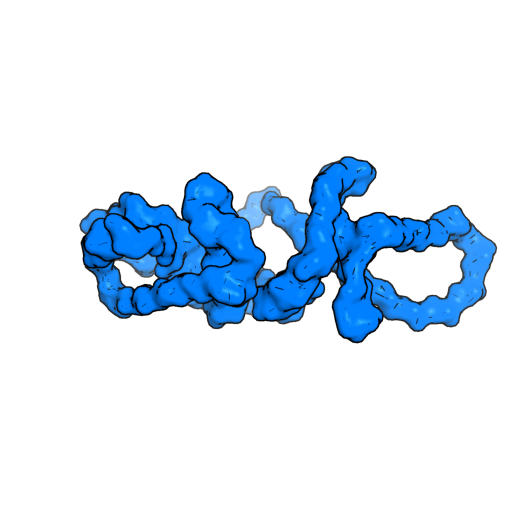0 73.44 107 GLN A C 1
ATOM 872 O O . GLN A 1 107 ? -10.749 -7.005 16.192 1.00 73.44 107 GLN A O 1
ATOM 877 N N . LEU A 1 108 ? -10.060 -6.793 18.304 1.00 81.62 108 LEU A N 1
ATOM 878 C CA . LEU A 1 108 ? -8.672 -6.484 17.956 1.00 81.62 108 LEU A CA 1
ATOM 879 C C . LEU A 1 108 ? -7.896 -7.761 17.603 1.00 81.62 108 LEU A C 1
ATOM 881 O O . LEU A 1 108 ? -7.667 -8.605 18.471 1.00 81.62 108 LEU A O 1
ATOM 885 N N . GLU A 1 109 ? -7.408 -7.843 16.370 1.00 88.94 109 GLU A N 1
ATOM 886 C CA . GLU A 1 109 ? -6.392 -8.810 15.963 1.00 88.94 109 GLU A CA 1
ATOM 887 C C . GLU A 1 109 ? -5.016 -8.135 15.916 1.00 88.94 109 GLU A C 1
ATOM 889 O O . GLU A 1 109 ? -4.864 -7.040 15.375 1.00 88.94 109 GLU A O 1
ATOM 894 N N . VAL A 1 110 ? -3.996 -8.779 16.490 1.00 89.31 110 VAL A N 1
ATOM 895 C CA . VAL A 1 110 ? -2.617 -8.280 16.441 1.00 89.31 110 VAL A CA 1
ATOM 896 C C . VAL A 1 110 ? -1.734 -9.299 15.741 1.00 89.31 110 VAL A C 1
ATOM 898 O O . VAL A 1 110 ? -1.595 -10.428 16.208 1.00 89.31 110 VAL A O 1
ATOM 901 N N . ARG A 1 111 ? -1.107 -8.880 14.640 1.00 92.81 111 ARG A N 1
ATOM 902 C CA . ARG A 1 111 ? -0.214 -9.706 13.820 1.00 92.81 111 ARG A CA 1
ATOM 903 C C . ARG A 1 111 ? 1.203 -9.138 13.836 1.00 92.81 111 ARG A C 1
ATOM 905 O O . ARG A 1 111 ? 1.396 -7.928 13.940 1.00 92.81 111 ARG A O 1
ATOM 912 N N . ARG A 1 112 ? 2.202 -10.015 13.721 1.00 94.06 112 ARG A N 1
ATOM 913 C CA . ARG A 1 112 ? 3.590 -9.601 13.474 1.00 94.06 112 ARG A CA 1
ATOM 914 C C . ARG A 1 112 ? 3.813 -9.437 11.978 1.00 94.06 112 ARG A C 1
ATOM 916 O O . ARG A 1 112 ? 3.479 -10.332 11.211 1.00 94.06 112 ARG A O 1
ATOM 923 N N . PHE A 1 113 ? 4.419 -8.321 11.587 1.00 94.69 113 PHE A N 1
ATOM 924 C CA . PHE A 1 113 ? 4.828 -8.093 10.206 1.00 94.69 113 PHE A CA 1
ATOM 925 C C . PHE A 1 113 ? 6.092 -8.905 9.888 1.00 94.69 113 PHE A C 1
ATOM 927 O O . PHE A 1 113 ? 7.110 -8.782 10.577 1.00 94.69 113 PHE A O 1
ATOM 934 N N . SER A 1 114 ? 6.020 -9.755 8.861 1.00 94.25 114 SER A N 1
ATOM 935 C CA . SER A 1 114 ? 7.111 -10.653 8.473 1.00 94.25 114 SER A CA 1
ATOM 936 C C . SER A 1 114 ? 8.144 -9.924 7.617 1.00 94.25 114 SER A C 1
ATOM 938 O O . SER A 1 114 ? 8.143 -9.994 6.390 1.00 94.25 114 SER A O 1
ATOM 940 N 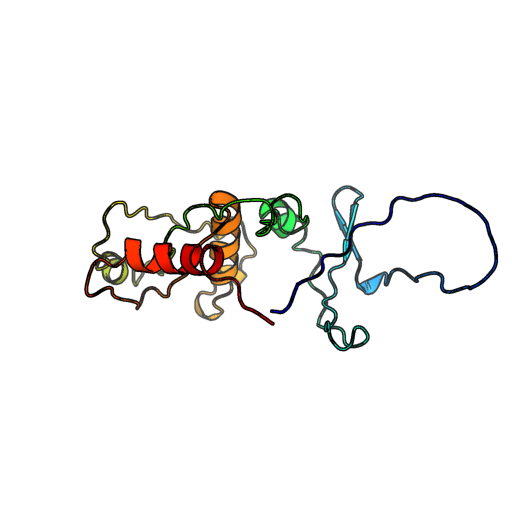N . PHE A 1 115 ? 9.070 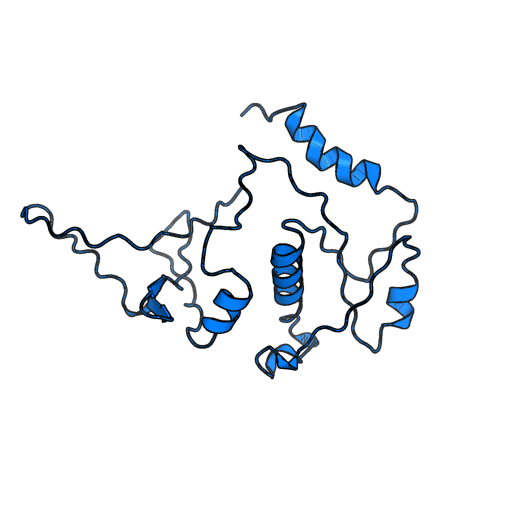-9.224 8.269 1.00 94.81 115 PHE A N 1
ATOM 941 C CA . PHE A 1 115 ? 10.173 -8.556 7.577 1.00 94.81 115 PHE A CA 1
ATOM 942 C C . PHE A 1 115 ? 11.093 -9.517 6.801 1.00 94.81 115 PHE A C 1
ATOM 944 O O . PHE A 1 115 ? 11.852 -9.060 5.954 1.00 94.81 115 PHE A O 1
ATOM 951 N N . ASP A 1 116 ? 11.070 -10.823 7.093 1.00 94.88 116 ASP A N 1
ATOM 952 C CA . ASP A 1 116 ? 11.861 -11.835 6.372 1.00 94.88 116 ASP A CA 1
ATOM 953 C C . ASP A 1 116 ? 11.383 -12.026 4.930 1.00 94.88 116 ASP A C 1
ATOM 955 O O . ASP A 1 116 ? 12.135 -12.504 4.090 1.00 94.88 116 ASP A O 1
ATOM 959 N N . SER A 1 117 ? 10.147 -11.619 4.634 1.00 93.12 117 SER A N 1
ATOM 960 C CA . SER A 1 117 ? 9.560 -11.704 3.292 1.00 93.12 117 SER A CA 1
ATOM 961 C C . SER A 1 117 ? 9.918 -10.516 2.394 1.00 93.12 117 SER A C 1
ATOM 963 O O . SER A 1 117 ? 9.386 -10.420 1.294 1.00 93.12 117 SER A O 1
ATOM 965 N N . TYR A 1 118 ? 10.760 -9.592 2.866 1.00 93.75 118 TYR A N 1
ATOM 966 C CA . TYR A 1 118 ? 11.067 -8.332 2.192 1.00 93.75 118 TYR A CA 1
ATOM 967 C C . TYR A 1 118 ? 12.568 -8.015 2.253 1.00 93.75 118 TYR A C 1
ATOM 969 O O . TYR A 1 118 ? 13.273 -8.528 3.130 1.00 93.75 118 TYR A O 1
ATOM 977 N N . PRO A 1 119 ? 13.075 -7.129 1.374 1.00 94.56 119 PRO A N 1
ATOM 978 C CA . PRO A 1 119 ? 14.460 -6.679 1.428 1.00 94.56 119 PRO A CA 1
ATOM 979 C C . PRO A 1 119 ? 14.861 -6.180 2.820 1.00 94.56 119 PRO A C 1
ATOM 981 O O . PRO A 1 119 ? 14.097 -5.498 3.507 1.00 94.56 119 PRO A O 1
ATOM 984 N N . THR A 1 120 ? 16.093 -6.476 3.235 1.00 95.19 120 THR A N 1
ATOM 985 C CA . THR A 1 120 ? 16.572 -6.224 4.607 1.00 95.19 120 THR A CA 1
ATOM 986 C C . THR A 1 120 ? 16.445 -4.763 5.037 1.00 95.19 120 THR A C 1
ATOM 988 O O . THR A 1 120 ? 16.169 -4.492 6.207 1.00 95.19 120 THR A O 1
ATOM 991 N N . TYR A 1 121 ? 16.561 -3.820 4.097 1.00 94.12 121 TYR A N 1
ATOM 992 C CA . TYR A 1 121 ? 16.408 -2.388 4.353 1.00 94.12 121 TYR A CA 1
ATOM 993 C C . TYR A 1 121 ? 14.998 -1.997 4.840 1.00 94.12 121 TYR A C 1
ATOM 995 O O . TYR A 1 121 ? 14.842 -0.969 5.496 1.00 94.12 121 TYR A O 1
ATOM 1003 N N . VAL A 1 122 ? 13.962 -2.811 4.592 1.00 95.31 122 VAL A N 1
ATOM 1004 C CA . VAL A 1 122 ? 12.587 -2.563 5.074 1.00 95.31 122 VAL A CA 1
ATOM 1005 C C . VAL A 1 122 ? 12.506 -2.612 6.604 1.00 95.31 122 VAL A C 1
ATOM 1007 O O . VAL A 1 122 ? 11.663 -1.939 7.200 1.00 95.31 122 VAL A O 1
ATOM 1010 N N . ARG A 1 123 ? 13.421 -3.340 7.261 1.00 95.06 123 ARG A N 1
ATOM 1011 C CA . ARG A 1 123 ? 13.527 -3.399 8.731 1.00 95.06 123 ARG A CA 1
ATOM 1012 C C . ARG A 1 123 ? 13.945 -2.082 9.363 1.00 95.06 123 ARG A C 1
ATOM 1014 O O . ARG A 1 123 ? 13.780 -1.924 10.572 1.00 95.06 123 ARG A O 1
ATOM 1021 N N . ASN A 1 124 ? 14.485 -1.144 8.583 1.00 95.44 124 ASN A N 1
ATOM 1022 C CA . ASN A 1 124 ? 14.795 0.177 9.097 1.00 95.44 124 ASN A CA 1
ATOM 1023 C C . ASN A 1 124 ? 13.495 0.949 9.364 1.00 95.44 124 ASN A C 1
ATOM 1025 O O . ASN A 1 124 ? 12.923 1.598 8.483 1.00 95.44 124 ASN A O 1
ATOM 1029 N N . LEU A 1 125 ? 13.025 0.882 10.612 1.00 92.62 125 LEU A N 1
ATOM 1030 C CA . LEU A 1 125 ? 11.751 1.471 11.019 1.00 92.62 125 LEU A CA 1
ATOM 1031 C C . LEU A 1 125 ? 11.693 2.989 10.786 1.00 92.62 125 LEU A C 1
ATOM 1033 O O . LEU A 1 125 ? 10.604 3.504 10.526 1.00 92.62 125 LEU A O 1
ATOM 1037 N N . GLY A 1 126 ? 12.841 3.680 10.834 1.00 93.38 126 GLY A N 1
ATOM 1038 C CA . GLY A 1 126 ? 12.951 5.130 10.646 1.00 93.38 126 GLY A CA 1
ATOM 1039 C C . GLY A 1 126 ? 12.713 5.603 9.210 1.00 93.38 126 GLY A C 1
ATOM 1040 O O . GLY A 1 126 ? 12.415 6.774 8.997 1.00 93.38 126 GLY A O 1
ATOM 1041 N N . GLU A 1 127 ? 12.782 4.698 8.231 1.00 94.75 127 GLU A N 1
ATOM 1042 C CA . GLU A 1 127 ? 12.482 5.005 6.827 1.00 94.75 127 GLU A CA 1
ATOM 1043 C C . GLU A 1 127 ? 11.009 4.768 6.476 1.00 94.75 127 GLU A C 1
ATOM 1045 O O . GLU A 1 127 ? 10.576 5.084 5.371 1.00 94.75 127 GLU A O 1
ATOM 1050 N N . TYR A 1 128 ? 10.227 4.201 7.402 1.00 92.31 128 TYR A N 1
ATOM 1051 C CA . TYR A 1 128 ? 8.786 3.963 7.264 1.00 92.31 128 TYR A CA 1
ATOM 1052 C C . TYR A 1 128 ? 8.352 3.158 6.022 1.00 92.31 128 TYR A C 1
ATOM 1054 O O . TYR A 1 128 ? 7.157 3.088 5.736 1.00 92.31 128 TYR A O 1
ATOM 1062 N N . ARG A 1 129 ? 9.282 2.501 5.314 1.00 93.81 129 ARG A N 1
ATOM 1063 C CA . ARG A 1 129 ? 9.020 1.710 4.092 1.00 93.81 129 ARG A CA 1
ATOM 1064 C C . ARG A 1 129 ? 8.057 0.549 4.311 1.00 93.81 129 ARG A C 1
ATOM 1066 O O . ARG A 1 129 ? 7.354 0.146 3.397 1.00 93.81 129 ARG A O 1
ATOM 1073 N N . TRP A 1 130 ? 7.999 0.041 5.536 1.00 94.12 130 TRP A N 1
ATOM 1074 C CA . TRP A 1 130 ? 7.076 -1.011 5.946 1.00 94.12 130 TRP A CA 1
ATOM 1075 C C . TRP A 1 130 ? 5.604 -0.559 5.942 1.00 94.12 130 TRP A C 1
ATOM 1077 O O . TRP A 1 130 ? 4.717 -1.396 5.809 1.00 94.12 130 TRP A O 1
ATOM 1087 N N . LYS A 1 131 ? 5.311 0.749 6.048 1.00 93.75 131 LYS A N 1
ATOM 1088 C CA . LYS A 1 131 ? 3.929 1.265 6.073 1.00 93.75 131 LYS A CA 1
ATOM 1089 C C . LYS A 1 131 ? 3.143 0.934 4.799 1.00 93.75 131 LYS A C 1
ATOM 1091 O O . LYS A 1 131 ? 2.086 0.320 4.928 1.00 93.75 131 LYS A O 1
ATOM 1096 N N . PRO A 1 132 ? 3.611 1.299 3.586 1.00 94.81 132 PRO A N 1
ATOM 1097 C CA . PRO A 1 132 ? 2.902 0.937 2.360 1.00 94.81 132 PRO A CA 1
ATOM 1098 C C . PRO A 1 132 ? 2.797 -0.580 2.155 1.00 94.81 132 PRO A C 1
ATOM 1100 O O . PRO A 1 132 ? 1.808 -1.023 1.586 1.00 94.81 132 PRO A O 1
ATOM 1103 N N . LEU A 1 133 ? 3.742 -1.383 2.662 1.00 95.81 133 LEU A N 1
ATOM 1104 C CA . LEU A 1 133 ? 3.668 -2.848 2.575 1.00 95.81 133 LEU A CA 1
ATOM 1105 C C . LEU A 1 133 ? 2.537 -3.425 3.435 1.00 95.81 133 LEU A C 1
ATOM 1107 O O . LEU A 1 133 ? 1.778 -4.257 2.953 1.00 95.81 133 LEU A O 1
ATOM 1111 N N . ILE A 1 134 ? 2.359 -2.934 4.668 1.00 95.50 134 ILE A N 1
ATOM 1112 C CA . ILE A 1 134 ? 1.210 -3.317 5.508 1.00 95.50 134 ILE A CA 1
ATOM 1113 C C . ILE A 1 134 ? -0.107 -2.918 4.836 1.00 95.50 134 ILE A C 1
ATOM 1115 O O . ILE A 1 134 ? -1.068 -3.685 4.867 1.00 95.50 134 ILE A O 1
ATOM 1119 N N . ILE A 1 135 ? -0.160 -1.735 4.212 1.00 94.81 135 ILE A N 1
ATOM 1120 C CA . ILE A 1 135 ? -1.341 -1.302 3.454 1.00 94.81 135 ILE A CA 1
ATOM 1121 C C . ILE A 1 135 ? -1.598 -2.264 2.289 1.00 94.81 135 ILE A C 1
ATOM 1123 O O . ILE A 1 135 ? -2.729 -2.709 2.137 1.00 94.81 135 ILE A O 1
ATOM 1127 N N . ALA A 1 136 ? -0.577 -2.635 1.514 1.00 94.69 136 ALA A N 1
ATOM 1128 C CA . ALA A 1 136 ? -0.719 -3.570 0.399 1.00 94.69 136 ALA A CA 1
ATOM 1129 C C . ALA A 1 136 ? -1.190 -4.963 0.853 1.00 94.69 136 ALA A C 1
ATOM 1131 O O . ALA A 1 136 ? -2.140 -5.490 0.283 1.00 94.69 136 ALA A O 1
ATOM 1132 N N . GLU A 1 137 ? -0.600 -5.533 1.911 1.00 94.81 137 GLU A N 1
ATOM 1133 C CA . GLU A 1 137 ? -1.050 -6.815 2.480 1.00 94.81 137 GLU A CA 1
ATOM 1134 C C . GLU A 1 137 ? -2.506 -6.745 2.960 1.00 94.81 137 GLU A C 1
ATOM 1136 O O . GLU A 1 137 ? -3.301 -7.639 2.676 1.00 94.81 137 GLU A O 1
ATOM 1141 N N . THR A 1 138 ? -2.877 -5.647 3.623 1.00 94.19 138 T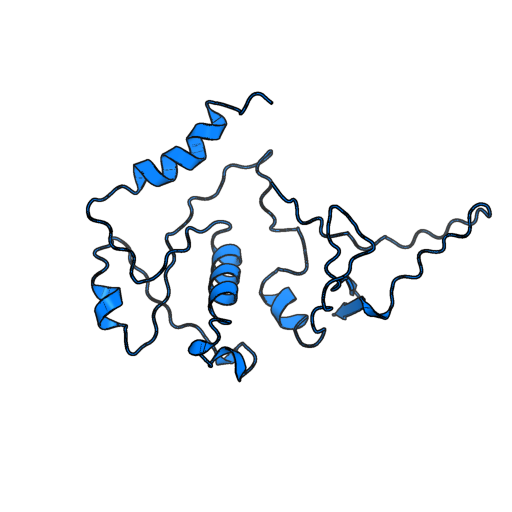HR A N 1
ATOM 1142 C CA . THR A 1 138 ? -4.252 -5.425 4.088 1.00 94.19 138 THR A CA 1
ATOM 1143 C C . THR A 1 138 ? -5.224 -5.301 2.915 1.00 94.19 138 THR A C 1
ATOM 1145 O O . THR A 1 138 ? -6.299 -5.891 2.941 1.00 94.19 138 THR A O 1
ATOM 1148 N N . LEU A 1 139 ? -4.872 -4.533 1.881 1.00 92.38 139 LEU A N 1
ATOM 1149 C CA . LEU A 1 139 ? -5.722 -4.353 0.703 1.00 92.38 139 LEU A CA 1
ATOM 1150 C C . LEU A 1 139 ? -5.892 -5.663 -0.065 1.00 92.38 139 LEU A C 1
ATOM 1152 O O . LEU A 1 139 ? -6.995 -5.948 -0.519 1.00 92.38 139 LEU A O 1
ATOM 1156 N N . LYS A 1 140 ? -4.843 -6.484 -0.147 1.00 92.06 140 LYS A N 1
ATOM 1157 C CA . LYS A 1 140 ? -4.929 -7.822 -0.733 1.00 92.06 140 LYS A CA 1
ATOM 1158 C C . LYS A 1 140 ? -5.895 -8.733 0.036 1.00 92.06 140 LYS A C 1
ATOM 1160 O O . LYS A 1 140 ? -6.587 -9.537 -0.578 1.00 92.06 140 LYS A O 1
ATOM 1165 N N . GLU A 1 141 ? -5.940 -8.630 1.364 1.00 92.06 141 GLU A N 1
ATOM 1166 C CA . GLU A 1 141 ? -6.801 -9.470 2.210 1.00 92.06 141 GLU A CA 1
ATOM 1167 C C . GLU A 1 141 ? -8.255 -8.980 2.272 1.00 92.06 141 GLU A C 1
ATOM 1169 O O . GLU A 1 141 ? -9.179 -9.783 2.158 1.00 92.06 141 GLU A O 1
ATOM 1174 N N . PHE A 1 142 ? -8.470 -7.673 2.441 1.00 91.19 142 PHE A N 1
ATOM 1175 C CA . PHE A 1 142 ? -9.789 -7.101 2.746 1.00 91.19 142 PHE A CA 1
ATOM 1176 C C . PHE A 1 142 ? -10.398 -6.276 1.603 1.00 91.19 142 PHE A C 1
ATOM 1178 O O . PHE A 1 142 ? -11.554 -5.862 1.690 1.00 91.19 142 PHE A O 1
ATOM 1185 N N . GLY A 1 143 ? -9.637 -5.973 0.549 1.00 89.44 143 GLY A N 1
ATOM 1186 C CA . GLY A 1 143 ? -10.045 -5.121 -0.575 1.00 89.44 143 GLY A CA 1
ATOM 1187 C C . GLY A 1 143 ? -10.091 -3.620 -0.253 1.00 89.44 143 GLY A C 1
ATOM 1188 O O . GLY A 1 143 ? -9.781 -2.795 -1.109 1.00 89.44 143 GLY A O 1
ATOM 1189 N N . ALA A 1 144 ? -10.427 -3.240 0.980 1.00 89.06 144 ALA A N 1
ATOM 1190 C CA . ALA A 1 144 ? -10.417 -1.858 1.459 1.00 89.06 144 ALA A CA 1
ATOM 1191 C C . ALA A 1 144 ? -9.867 -1.780 2.888 1.00 89.06 144 ALA A C 1
ATOM 1193 O O . ALA A 1 144 ? -9.913 -2.759 3.623 1.00 89.06 144 ALA A O 1
ATOM 1194 N N . ALA A 1 145 ? -9.349 -0.618 3.296 1.00 91.38 145 ALA A N 1
ATOM 1195 C CA . ALA A 1 145 ? -8.818 -0.418 4.643 1.00 91.38 145 ALA A CA 1
ATOM 1196 C C . ALA A 1 145 ? -8.862 1.051 5.073 1.00 91.38 145 ALA A C 1
ATOM 1198 O O . ALA A 1 145 ? -8.627 1.957 4.272 1.00 91.38 145 ALA A O 1
ATOM 1199 N N . TRP A 1 146 ? -9.059 1.278 6.370 1.00 90.19 146 TRP A N 1
ATOM 1200 C CA . TRP A 1 146 ? -8.813 2.564 7.013 1.00 90.19 146 TRP A CA 1
ATOM 1201 C C . TRP A 1 146 ? -7.476 2.520 7.750 1.00 90.19 146 TRP A C 1
ATOM 1203 O O . TRP A 1 146 ? -7.398 2.073 8.896 1.00 90.19 146 TRP A O 1
ATOM 1213 N N . TYR A 1 147 ? -6.410 2.998 7.107 1.00 91.31 147 TYR A N 1
ATOM 1214 C CA . TYR A 1 147 ? -5.106 3.085 7.759 1.00 91.31 147 TYR A CA 1
ATOM 1215 C C . TYR A 1 147 ? -5.036 4.299 8.693 1.00 91.31 147 TYR A C 1
ATOM 1217 O O . TYR A 1 147 ? -5.240 5.439 8.272 1.00 91.31 147 TYR A O 1
ATOM 1225 N N . MET A 1 148 ? -4.690 4.070 9.957 1.00 88.81 148 MET A N 1
ATOM 1226 C CA . MET A 1 148 ? -4.526 5.114 10.964 1.00 88.81 148 MET A CA 1
ATOM 1227 C C . MET A 1 148 ? -3.197 4.985 11.702 1.00 88.81 148 MET A C 1
ATOM 1229 O O . MET A 1 148 ? -2.708 3.892 11.995 1.00 88.81 148 MET A O 1
ATOM 1233 N N . ASN A 1 149 ? -2.614 6.128 12.055 1.00 87.44 149 ASN A N 1
ATOM 1234 C CA . ASN A 1 149 ? -1.424 6.138 12.894 1.00 87.44 149 ASN A CA 1
ATOM 1235 C C . ASN A 1 149 ? -1.754 5.592 14.295 1.00 87.44 149 ASN A C 1
ATOM 1237 O O . ASN A 1 149 ? -2.831 5.849 14.832 1.00 87.44 149 ASN A O 1
ATOM 1241 N N . THR A 1 150 ? -0.810 4.889 14.915 1.00 85.12 150 THR A N 1
ATOM 1242 C CA . THR A 1 150 ? -0.976 4.279 16.244 1.00 85.12 150 THR A CA 1
ATOM 1243 C C . THR A 1 150 ? -1.154 5.285 17.357 1.00 85.12 150 THR A C 1
ATOM 1245 O O . THR A 1 150 ? -1.543 4.901 18.454 1.00 85.12 150 THR A O 1
ATOM 1248 N N . SER A 1 151 ? -0.880 6.564 17.110 1.00 84.69 151 SER A N 1
ATOM 1249 C CA . SER A 1 151 ? -1.146 7.664 18.035 1.00 84.69 151 SER A CA 1
ATOM 1250 C C . SER A 1 151 ? -2.609 8.126 18.037 1.00 84.69 151 SER A C 1
ATOM 1252 O O . SER A 1 151 ? -3.008 8.854 18.945 1.00 84.69 151 SER A O 1
ATOM 1254 N N . VAL A 1 152 ? -3.436 7.695 17.078 1.00 84.69 152 VAL A N 1
ATOM 1255 C CA . VAL A 1 152 ? -4.860 8.054 17.032 1.00 84.69 152 VAL A CA 1
ATOM 1256 C C . VAL A 1 152 ? -5.595 7.405 18.208 1.00 84.69 152 VAL A C 1
ATOM 1258 O O . VAL A 1 152 ? -5.375 6.241 18.546 1.00 84.69 152 VAL A O 1
ATOM 1261 N N . ARG A 1 153 ? -6.451 8.173 18.890 1.00 80.12 153 ARG A N 1
ATOM 1262 C CA . ARG A 1 153 ? -7.259 7.707 20.026 1.00 80.12 153 ARG A CA 1
ATOM 1263 C C . ARG A 1 153 ? -8.716 8.080 19.811 1.00 80.12 153 ARG A C 1
ATOM 1265 O O . ARG A 1 153 ? -9.049 9.253 19.661 1.00 80.12 153 ARG A O 1
ATOM 1272 N N . TRP A 1 154 ? -9.582 7.078 19.865 1.00 75.12 154 TRP A N 1
ATOM 1273 C CA . TRP A 1 154 ? -11.024 7.259 19.779 1.00 75.12 154 TRP A CA 1
ATOM 1274 C C . TRP A 1 154 ? -11.572 7.577 21.167 1.00 75.12 154 TRP A C 1
ATOM 1276 O O . TRP A 1 154 ? -11.388 6.811 22.109 1.00 75.12 154 TRP A O 1
ATOM 1286 N N . LYS A 1 155 ? -12.223 8.735 21.312 1.00 77.00 155 LYS A N 1
ATOM 1287 C CA . LYS A 1 155 ? -12.870 9.126 22.578 1.00 77.00 155 LYS A CA 1
ATOM 1288 C C . LYS A 1 155 ? -14.244 8.477 22.756 1.00 77.00 155 LYS A C 1
ATOM 1290 O O . LYS A 1 155 ? -14.727 8.377 23.879 1.00 77.00 155 LYS A O 1
ATOM 1295 N N . LYS A 1 156 ? -14.883 8.099 21.649 1.00 77.50 156 LYS A N 1
ATOM 1296 C CA . LYS A 1 156 ? -16.197 7.456 21.580 1.00 77.50 156 LYS A CA 1
ATOM 1297 C C . LYS A 1 156 ? -16.184 6.458 20.429 1.00 77.50 156 LYS A C 1
ATOM 1299 O O . LYS A 1 156 ? -15.470 6.687 19.452 1.00 77.50 156 LYS A O 1
ATOM 1304 N N . ASP A 1 157 ? -16.981 5.405 20.553 1.00 76.31 157 ASP A N 1
ATOM 1305 C CA . ASP A 1 157 ? -17.262 4.525 19.426 1.00 76.31 157 ASP A CA 1
ATOM 1306 C C . ASP A 1 157 ? -18.091 5.292 18.390 1.00 76.31 157 ASP A C 1
ATOM 1308 O O . ASP A 1 157 ? -19.120 5.895 18.705 1.00 76.31 157 ASP A O 1
ATOM 1312 N N . LYS A 1 158 ? -17.550 5.345 17.178 1.00 76.06 158 LYS A N 1
ATOM 1313 C CA . LYS A 1 158 ? -18.059 6.087 16.025 1.00 76.06 158 LYS A CA 1
ATOM 1314 C C . LYS A 1 158 ? -17.916 5.260 14.745 1.00 76.06 158 LYS A C 1
ATOM 1316 O O . LYS A 1 158 ? -17.978 5.818 13.654 1.00 76.06 158 LYS A O 1
ATOM 1321 N N . LEU A 1 159 ? -17.741 3.940 14.881 1.00 76.81 159 LEU A N 1
ATOM 1322 C CA . LEU A 1 159 ? -17.562 2.993 13.778 1.00 76.81 159 LEU A CA 1
ATOM 1323 C C . LEU A 1 159 ? -18.651 3.176 12.710 1.00 76.81 159 LEU A C 1
ATOM 1325 O O . LEU A 1 159 ? -18.352 3.468 11.554 1.00 76.81 159 LEU A O 1
ATOM 1329 N N . ASN A 1 160 ? -19.918 3.130 13.130 1.00 77.88 160 ASN A N 1
ATOM 1330 C CA . ASN A 1 160 ? -21.069 3.273 12.234 1.00 77.88 160 ASN A CA 1
ATOM 1331 C C . ASN A 1 160 ? -21.119 4.628 11.517 1.00 77.88 160 ASN A C 1
ATOM 1333 O O . ASN A 1 160 ? -21.570 4.693 10.378 1.00 77.88 160 ASN A O 1
ATOM 1337 N N . GLU A 1 161 ? -20.661 5.702 12.166 1.00 80.00 161 GLU A N 1
ATOM 1338 C CA . GLU A 1 161 ? -20.598 7.031 11.550 1.00 80.00 161 GLU A CA 1
ATOM 1339 C C . GLU A 1 161 ? -19.506 7.080 10.477 1.00 80.00 161 GLU A C 1
ATOM 1341 O O . GLU A 1 161 ? -19.740 7.585 9.389 1.00 80.00 161 GLU A O 1
ATOM 1346 N N . VAL A 1 162 ? -18.338 6.480 10.716 1.00 78.56 162 VAL A N 1
ATOM 1347 C CA . VAL A 1 162 ? -17.277 6.433 9.696 1.00 78.56 162 VAL A CA 1
ATOM 1348 C C . VAL A 1 162 ? -17.671 5.567 8.501 1.00 78.56 162 VAL A C 1
ATOM 1350 O O . VAL A 1 162 ? -17.424 5.947 7.356 1.00 78.56 162 VAL A O 1
ATOM 1353 N N . HIS A 1 163 ? -18.324 4.429 8.734 1.00 77.56 163 HIS A N 1
ATOM 1354 C CA . HIS A 1 163 ? -18.818 3.603 7.633 1.00 77.56 163 HIS A CA 1
ATOM 1355 C C . HIS A 1 163 ? -19.981 4.260 6.878 1.00 77.56 163 HIS A C 1
ATOM 1357 O O . HIS A 1 163 ? -20.080 4.094 5.659 1.00 77.56 163 HIS A O 1
ATOM 1363 N N . SER A 1 164 ? -20.841 5.036 7.549 1.00 75.44 164 SER A N 1
ATOM 1364 C CA . SER A 1 164 ? -21.966 5.697 6.881 1.00 75.44 164 SER A CA 1
ATOM 1365 C C . SER A 1 164 ? -21.510 6.783 5.901 1.00 75.44 164 SER A C 1
ATOM 1367 O O . SER A 1 164 ? -22.128 6.913 4.840 1.00 75.44 164 SER A O 1
ATOM 1369 N N . GLU A 1 165 ? -20.394 7.472 6.159 1.00 72.44 165 GLU A N 1
ATOM 1370 C CA . GLU A 1 165 ? -19.813 8.456 5.229 1.00 72.44 165 GLU A CA 1
ATOM 1371 C C . GLU A 1 165 ? -19.466 7.847 3.857 1.00 72.44 165 GLU A C 1
ATOM 1373 O O . GLU A 1 165 ? -19.701 8.470 2.818 1.00 72.44 165 GLU A O 1
ATOM 1378 N N . LEU A 1 166 ? -19.002 6.590 3.811 1.00 66.25 166 LEU A N 1
ATOM 1379 C CA . LEU A 1 166 ? -18.751 5.879 2.545 1.00 66.25 166 LEU A CA 1
ATOM 1380 C C . LEU A 1 166 ? -20.047 5.618 1.765 1.00 66.25 166 LEU A C 1
ATOM 1382 O O . LEU A 1 166 ? -20.065 5.647 0.534 1.00 66.25 166 LEU A O 1
ATOM 1386 N N . THR A 1 167 ? -21.152 5.383 2.472 1.00 63.28 167 THR A N 1
ATOM 1387 C CA . THR A 1 167 ? -22.466 5.149 1.853 1.00 63.28 167 THR A CA 1
ATOM 1388 C C . THR A 1 167 ? -23.200 6.439 1.481 1.00 63.28 167 THR A C 1
ATOM 1390 O O . THR A 1 167 ? -24.091 6.402 0.631 1.00 63.28 167 THR A O 1
ATOM 1393 N N . CYS A 1 168 ? -22.822 7.583 2.064 1.00 58.53 168 CYS A N 1
ATOM 1394 C CA . CYS A 1 168 ? -23.459 8.878 1.818 1.00 58.53 168 CYS A CA 1
ATOM 1395 C C . CYS A 1 168 ? -23.351 9.298 0.342 1.00 58.53 168 CYS A C 1
ATOM 1397 O O . CYS A 1 168 ? -24.346 9.709 -0.257 1.00 58.53 168 CYS A O 1
ATOM 1399 N N . GLN A 1 169 ? -22.197 9.067 -0.299 1.00 55.09 169 GLN A N 1
ATOM 1400 C CA . GLN A 1 169 ? -22.013 9.378 -1.726 1.00 55.09 169 GLN A CA 1
ATOM 1401 C C . GLN A 1 169 ? -22.924 8.564 -2.658 1.00 55.09 169 GLN A C 1
ATOM 1403 O O . GLN A 1 169 ? -23.246 9.033 -3.745 1.00 55.09 169 GLN A O 1
ATOM 1408 N N . LYS A 1 170 ? -23.406 7.383 -2.237 1.00 56.69 170 LYS A N 1
ATOM 1409 C CA . LYS A 1 170 ? -24.405 6.623 -3.013 1.00 56.69 170 LYS A CA 1
ATOM 1410 C C . LYS A 1 170 ? -25.793 7.264 -2.969 1.00 56.69 170 LYS A C 1
ATOM 1412 O O . LYS A 1 170 ? -26.572 7.082 -3.896 1.00 56.69 170 LYS A O 1
ATOM 1417 N N . LYS A 1 171 ? -26.118 7.978 -1.885 1.00 55.38 171 LYS A N 1
ATOM 1418 C CA . LYS A 1 171 ? -27.421 8.639 -1.689 1.00 55.38 171 LYS A CA 1
ATOM 1419 C C . LYS A 1 171 ? -27.443 10.071 -2.227 1.00 55.38 171 LYS A C 1
ATOM 1421 O O . LYS A 1 171 ? -28.508 10.553 -2.599 1.00 55.38 171 LYS A O 1
ATOM 1426 N N . HIS A 1 172 ? -26.282 10.719 -2.300 1.00 61.09 172 HIS A N 1
ATOM 1427 C CA . HIS A 1 172 ? -26.111 12.068 -2.834 1.00 61.09 172 HIS A CA 1
ATOM 1428 C C . HIS A 1 172 ? -24.926 12.099 -3.812 1.00 61.09 172 HIS A C 1
ATOM 1430 O O . HIS A 1 172 ? -23.810 12.444 -3.409 1.00 61.09 172 HIS A O 1
ATOM 1436 N N . PRO A 1 173 ? -25.137 11.714 -5.087 1.00 57.00 173 PRO A N 1
ATOM 1437 C CA . PRO A 1 173 ? -24.099 11.835 -6.099 1.00 57.00 173 PRO A CA 1
ATOM 1438 C C . PRO A 1 173 ? -23.692 13.305 -6.237 1.00 57.00 173 PRO A C 1
ATOM 1440 O O . PRO A 1 173 ? -24.545 14.194 -6.237 1.00 57.00 173 PRO A O 1
ATOM 1443 N N . ARG A 1 174 ? -22.385 13.568 -6.341 1.00 54.53 174 ARG A N 1
ATOM 1444 C CA . ARG A 1 174 ? -21.889 14.911 -6.660 1.00 54.53 174 ARG A CA 1
ATOM 1445 C C . ARG A 1 174 ? -22.410 15.291 -8.047 1.00 54.53 174 ARG A C 1
ATOM 1447 O O . ARG A 1 174 ? -22.036 14.654 -9.023 1.00 54.53 174 ARG A O 1
ATOM 1454 N N . THR A 1 175 ? -23.274 16.299 -8.118 1.00 56.38 175 THR A N 1
ATOM 1455 C CA . THR A 1 175 ? -23.529 17.041 -9.356 1.00 56.38 175 THR A CA 1
ATOM 1456 C C . THR A 1 175 ? -22.259 17.802 -9.710 1.00 56.38 175 THR A C 1
ATOM 1458 O O . THR A 1 175 ? -21.811 18.629 -8.912 1.00 56.38 175 THR A O 1
ATOM 1461 N N . GLU A 1 176 ? -21.660 17.446 -10.846 1.00 45.03 176 GLU A N 1
ATOM 1462 C CA . GLU A 1 176 ? -20.580 18.202 -11.494 1.00 45.03 176 GLU A CA 1
ATOM 1463 C C . GLU A 1 176 ? -21.080 19.544 -12.038 1.00 45.03 176 GLU A C 1
ATOM 1465 O O . GLU A 1 176 ? -22.253 19.610 -12.477 1.00 45.03 176 GLU A O 1
#